Protein AF-A0A660W3Z3-F1 (afdb_monomer)

Sequence (189 aa):
RSSLNNKKGTLIVAETESMERILVSGAALKNKLARISFRSVPDRPGVAAKIFHTMAKADIVVDDIIQNVDGNSAMVAFTTDLPELPDAKKVCDKIAKDLGCSVTYEKYLAKVSVVGVGMRVHTGVAERMFAALAKAKINIQNITTSEIKISCLIDCKDATRALNLVHDAFELGGKKRQAKKTAKKTRKK

Radius of gyration: 21.09 Å; Cα contacts (8 Å, |Δi|>4): 305; chains: 1; bounding box: 57×52×52 Å

Structure (mmCIF, N/CA/C/O backbone):
data_AF-A0A660W3Z3-F1
#
_entry.id   AF-A0A660W3Z3-F1
#
loop_
_atom_site.group_PDB
_atom_site.id
_atom_site.type_symbol
_atom_site.label_atom_id
_atom_site.label_alt_id
_atom_site.label_comp_id
_atom_site.label_asym_id
_atom_site.label_entity_id
_atom_site.label_seq_id
_atom_site.pdbx_PDB_ins_code
_atom_site.Cartn_x
_atom_site.Cartn_y
_atom_site.Cartn_z
_atom_site.occupancy
_atom_site.B_iso_or_equiv
_atom_site.auth_seq_id
_atom_site.auth_comp_id
_atom_site.auth_asym_id
_atom_site.auth_atom_id
_atom_site.pdbx_PDB_model_num
ATOM 1 N N . ARG A 1 1 ? 14.965 -23.664 -9.751 1.00 75.69 1 ARG A N 1
ATOM 2 C CA . ARG A 1 1 ? 14.864 -24.605 -10.900 1.00 75.69 1 ARG A CA 1
ATOM 3 C C . ARG A 1 1 ? 13.520 -25.327 -10.822 1.00 75.69 1 ARG A C 1
ATOM 5 O O . ARG A 1 1 ? 13.055 -25.534 -9.712 1.00 75.69 1 ARG A O 1
ATOM 12 N N . SER A 1 2 ? 12.885 -25.657 -11.952 1.00 86.44 2 SER A N 1
ATOM 13 C CA . SER A 1 2 ? 11.646 -26.457 -11.968 1.00 86.44 2 SER A CA 1
ATOM 14 C C . SER A 1 2 ? 11.985 -27.950 -11.981 1.00 86.44 2 SER A C 1
ATOM 16 O O . SER A 1 2 ? 12.936 -28.337 -12.651 1.00 86.44 2 SER A O 1
ATOM 18 N N . SER A 1 3 ? 11.220 -28.787 -11.277 1.00 87.88 3 SER A N 1
ATOM 19 C CA . SER A 1 3 ? 11.326 -30.254 -11.362 1.00 87.88 3 SER A CA 1
ATOM 20 C C . SER A 1 3 ? 10.830 -30.813 -12.702 1.00 87.88 3 SER A C 1
ATOM 22 O O . SER A 1 3 ? 11.148 -31.945 -13.045 1.00 87.88 3 SER A O 1
ATOM 24 N N . LEU A 1 4 ? 10.089 -30.014 -13.479 1.00 91.00 4 LEU A N 1
ATOM 25 C CA . LEU A 1 4 ? 9.474 -30.419 -14.747 1.00 91.00 4 LEU A CA 1
ATOM 26 C C . LEU A 1 4 ? 10.371 -30.169 -15.970 1.00 91.00 4 LEU A C 1
ATOM 28 O O . LEU A 1 4 ? 10.016 -30.548 -17.082 1.00 91.00 4 LEU A O 1
ATOM 32 N N . ASN A 1 5 ? 11.506 -29.479 -15.812 1.00 88.31 5 ASN A N 1
ATOM 33 C CA . ASN A 1 5 ? 12.435 -29.226 -16.913 1.00 88.31 5 ASN A CA 1
ATOM 34 C C . ASN A 1 5 ? 13.874 -28.974 -16.437 1.00 88.31 5 ASN A C 1
ATOM 36 O O . ASN A 1 5 ? 14.133 -28.600 -15.297 1.00 88.31 5 ASN A O 1
ATOM 40 N N . ASN A 1 6 ? 14.827 -29.105 -17.362 1.00 87.50 6 ASN A N 1
ATOM 41 C CA . ASN A 1 6 ? 16.249 -28.861 -17.104 1.00 87.50 6 ASN A CA 1
ATOM 42 C C . ASN A 1 6 ? 16.704 -27.419 -17.394 1.00 87.50 6 ASN A C 1
ATOM 44 O O . ASN A 1 6 ? 17.894 -27.171 -17.590 1.00 87.50 6 ASN A O 1
ATOM 48 N N . LYS A 1 7 ? 15.797 -26.430 -17.405 1.00 89.56 7 LYS A N 1
ATOM 49 C CA . LYS A 1 7 ? 16.220 -25.024 -17.506 1.00 89.56 7 LYS A CA 1
ATOM 50 C C . LYS A 1 7 ? 16.930 -24.613 -16.211 1.00 89.56 7 LYS A C 1
ATOM 52 O O . LYS A 1 7 ? 16.481 -24.951 -15.116 1.00 89.56 7 LYS A O 1
ATOM 57 N N . LYS A 1 8 ? 18.007 -23.824 -16.331 1.00 85.88 8 LYS A N 1
ATOM 58 C CA . LYS A 1 8 ? 18.796 -23.330 -15.182 1.00 85.88 8 LYS A CA 1
ATOM 59 C C . LYS A 1 8 ? 17.932 -22.594 -14.141 1.00 85.88 8 LYS A C 1
ATOM 61 O O . LYS A 1 8 ? 18.176 -22.713 -12.945 1.00 85.88 8 LYS A O 1
ATOM 66 N N . GLY A 1 9 ? 16.865 -21.925 -14.588 1.00 86.12 9 GLY A N 1
ATOM 67 C CA . GLY A 1 9 ? 15.986 -21.124 -13.735 1.00 86.12 9 GLY A CA 1
ATOM 68 C C . GLY A 1 9 ? 16.634 -19.798 -13.335 1.00 86.12 9 GLY A C 1
ATOM 69 O O . GLY A 1 9 ? 17.594 -19.361 -13.967 1.00 86.12 9 GLY A O 1
ATOM 70 N N . THR A 1 10 ? 16.096 -19.165 -12.298 1.00 87.25 10 THR A N 1
ATOM 71 C CA . THR A 1 10 ? 16.618 -17.906 -11.752 1.00 87.25 10 THR A CA 1
ATOM 72 C C . THR A 1 10 ? 17.581 -18.203 -10.607 1.00 87.25 10 THR A C 1
ATOM 74 O O . THR A 1 10 ? 17.233 -18.952 -9.694 1.00 87.25 10 THR A O 1
ATOM 77 N N . LEU A 1 11 ? 18.787 -17.637 -10.665 1.00 87.25 11 LEU A N 1
ATOM 78 C CA . LEU A 1 11 ? 19.753 -17.676 -9.567 1.00 87.25 11 LEU A CA 1
ATOM 79 C C . LEU A 1 11 ? 19.477 -16.504 -8.620 1.00 87.25 11 LEU A C 1
ATOM 81 O O . LEU A 1 11 ? 19.372 -15.368 -9.077 1.00 87.25 11 LEU A O 1
ATOM 85 N N . ILE A 1 12 ? 19.373 -16.782 -7.320 1.00 86.38 12 ILE A N 1
ATOM 86 C CA . ILE A 1 12 ? 19.329 -15.761 -6.268 1.00 86.38 12 ILE A CA 1
ATOM 87 C C . ILE A 1 12 ? 20.727 -15.731 -5.656 1.00 86.38 12 ILE A C 1
ATOM 89 O O . ILE A 1 12 ? 21.155 -16.708 -5.047 1.00 86.38 12 ILE A O 1
ATOM 93 N N . VAL A 1 13 ? 21.459 -14.649 -5.899 1.00 86.75 13 VAL A N 1
ATOM 94 C CA . VAL A 1 13 ? 22.855 -14.462 -5.484 1.00 86.75 13 VAL A CA 1
ATOM 95 C C . VAL A 1 13 ? 23.026 -13.068 -4.888 1.00 86.75 13 VAL A C 1
ATOM 97 O O . VAL A 1 13 ? 22.137 -12.228 -5.033 1.00 86.75 13 VAL A O 1
ATOM 100 N N . ALA A 1 14 ? 24.159 -12.829 -4.227 1.00 83.88 14 ALA A N 1
ATOM 101 C CA . ALA A 1 14 ? 24.510 -11.501 -3.738 1.00 83.88 14 ALA A CA 1
ATOM 102 C C . ALA A 1 14 ? 24.545 -10.467 -4.878 1.00 83.88 14 ALA A C 1
ATOM 104 O O . ALA A 1 14 ? 24.791 -10.800 -6.043 1.00 83.88 14 ALA A O 1
ATOM 105 N N . GLU A 1 15 ? 24.279 -9.214 -4.519 1.00 73.94 15 GLU A N 1
ATOM 106 C CA . GLU A 1 15 ? 24.285 -8.079 -5.437 1.00 73.94 15 GLU A CA 1
ATOM 107 C C . GLU A 1 15 ? 25.657 -7.932 -6.115 1.00 73.94 15 GLU A C 1
ATOM 109 O O . GLU A 1 15 ? 26.700 -8.168 -5.506 1.00 73.94 15 GLU A O 1
ATOM 114 N N . THR A 1 16 ? 25.665 -7.561 -7.395 1.00 77.94 16 THR A N 1
ATOM 115 C CA . THR A 1 16 ? 26.899 -7.268 -8.141 1.00 77.94 16 THR A CA 1
ATOM 116 C C . THR A 1 16 ? 26.739 -5.934 -8.855 1.00 77.94 16 THR A C 1
ATOM 118 O O . THR A 1 16 ? 25.633 -5.625 -9.293 1.00 77.94 16 THR A O 1
ATOM 121 N N . GLU A 1 17 ? 27.824 -5.184 -9.071 1.00 74.12 17 GLU A N 1
ATOM 122 C CA . GLU A 1 17 ? 27.792 -3.887 -9.786 1.00 74.12 17 GLU A CA 1
ATOM 123 C C . GLU A 1 17 ? 27.093 -3.966 -11.155 1.00 74.12 17 GLU A C 1
ATOM 125 O O . GLU A 1 17 ? 26.501 -3.012 -11.656 1.00 74.12 17 GLU A O 1
ATOM 130 N N . SER A 1 18 ? 27.132 -5.137 -11.796 1.00 74.56 18 SER A N 1
ATOM 131 C CA . SER A 1 18 ? 26.462 -5.351 -13.078 1.00 74.56 18 SER A CA 1
ATOM 132 C C . SER A 1 18 ? 24.928 -5.258 -12.999 1.00 74.56 18 SER A C 1
ATOM 134 O O . SER A 1 18 ? 24.297 -4.949 -14.012 1.00 74.56 18 SER A O 1
ATOM 136 N N . MET A 1 19 ? 24.333 -5.488 -11.819 1.00 74.12 19 MET A N 1
ATOM 137 C CA . MET A 1 19 ? 22.885 -5.448 -11.584 1.00 74.12 19 MET A CA 1
ATOM 138 C C . MET A 1 19 ? 22.325 -4.025 -11.556 1.00 74.12 19 MET A C 1
ATOM 140 O O . MET A 1 19 ? 21.180 -3.834 -11.960 1.00 74.12 19 MET A O 1
ATOM 144 N N . GLU A 1 20 ? 23.121 -3.022 -11.177 1.00 73.88 20 GLU A N 1
ATOM 145 C CA . GLU A 1 20 ? 22.695 -1.614 -11.179 1.00 73.88 20 GLU A CA 1
ATOM 146 C C . GLU A 1 20 ? 22.353 -1.108 -12.587 1.00 73.88 20 GLU A C 1
ATOM 148 O O . GLU A 1 20 ? 21.515 -0.227 -12.755 1.00 73.88 20 GLU A O 1
ATOM 153 N N . ARG A 1 21 ? 22.925 -1.728 -13.631 1.00 72.50 21 ARG A N 1
ATOM 154 C CA . ARG A 1 21 ? 22.615 -1.408 -15.037 1.00 72.50 21 ARG A CA 1
ATOM 155 C C . ARG A 1 21 ? 21.184 -1.781 -15.433 1.00 72.50 21 ARG A C 1
ATOM 157 O O . ARG A 1 21 ? 20.687 -1.305 -16.457 1.00 72.50 21 ARG A O 1
ATOM 164 N N . ILE A 1 22 ? 20.540 -2.674 -14.679 1.00 75.88 22 ILE A N 1
ATOM 165 C CA . ILE A 1 22 ? 19.146 -3.060 -14.881 1.00 75.88 22 ILE A CA 1
ATOM 166 C C . ILE A 1 22 ? 18.285 -2.162 -13.996 1.00 75.88 22 ILE A C 1
ATOM 168 O O . ILE A 1 22 ? 18.218 -2.333 -12.782 1.00 75.88 22 ILE A O 1
ATOM 172 N N . LEU A 1 23 ? 17.601 -1.213 -14.637 1.00 81.75 23 LEU A N 1
ATOM 173 C CA . LEU A 1 23 ? 16.797 -0.202 -13.954 1.00 81.75 23 LEU A CA 1
ATOM 174 C C . LEU A 1 23 ? 15.683 -0.814 -13.092 1.00 81.75 23 LEU A C 1
ATOM 176 O O . LEU A 1 23 ? 15.583 -0.533 -11.905 1.00 81.75 23 LEU A O 1
ATOM 180 N N . VAL A 1 24 ? 14.855 -1.657 -13.707 1.00 88.94 24 VAL A N 1
ATOM 181 C CA . VAL A 1 24 ? 13.756 -2.388 -13.070 1.00 88.94 24 VAL A CA 1
ATOM 182 C C . VAL A 1 24 ? 13.917 -3.849 -13.459 1.00 88.94 24 VAL A C 1
ATOM 184 O O . VAL A 1 24 ? 14.050 -4.165 -14.640 1.00 88.94 24 VAL A O 1
ATOM 187 N N . SER A 1 25 ? 13.955 -4.731 -12.466 1.00 89.94 25 SER A N 1
ATOM 188 C CA . SER A 1 25 ? 14.102 -6.175 -12.646 1.00 89.94 25 SER A CA 1
ATOM 189 C C . SER A 1 25 ? 12.762 -6.906 -12.643 1.00 89.94 25 SER A C 1
ATOM 191 O O . SER A 1 25 ? 12.681 -8.026 -13.146 1.00 89.94 25 SER A O 1
ATOM 193 N N . GLY A 1 26 ? 11.707 -6.287 -12.110 1.00 92.94 26 GLY A N 1
ATOM 194 C CA . GLY A 1 26 ? 10.387 -6.897 -12.060 1.00 92.94 26 GLY A CA 1
ATOM 195 C C . GLY A 1 26 ? 9.257 -5.909 -11.811 1.00 92.94 26 GLY A C 1
ATOM 196 O O . GLY A 1 26 ? 9.454 -4.811 -11.289 1.00 92.94 26 GLY A O 1
ATOM 197 N N . ALA A 1 27 ? 8.053 -6.350 -12.160 1.00 95.94 27 ALA A N 1
ATOM 198 C CA . ALA A 1 27 ? 6.803 -5.734 -11.751 1.00 95.94 27 ALA A CA 1
ATOM 199 C C . ALA A 1 27 ? 5.990 -6.756 -10.949 1.00 95.94 27 ALA A C 1
ATOM 201 O O . ALA A 1 27 ? 6.000 -7.948 -11.261 1.00 95.94 27 ALA A O 1
ATOM 202 N N . ALA A 1 28 ? 5.310 -6.298 -9.905 1.00 96.31 28 ALA A N 1
ATOM 203 C CA . ALA A 1 28 ? 4.529 -7.133 -9.004 1.00 96.31 28 ALA A CA 1
ATOM 204 C C . ALA A 1 28 ? 3.132 -6.549 -8.805 1.00 96.31 28 ALA A C 1
ATOM 206 O O . ALA A 1 28 ? 2.935 -5.335 -8.867 1.00 96.31 28 ALA A O 1
ATOM 207 N N . LEU A 1 29 ? 2.172 -7.428 -8.536 1.00 97.56 29 LEU A N 1
ATOM 208 C CA . LEU A 1 29 ? 0.794 -7.067 -8.246 1.00 97.56 29 LEU A CA 1
ATOM 209 C C . LEU A 1 29 ? 0.352 -7.767 -6.961 1.00 97.56 29 LEU A C 1
ATOM 211 O O . LEU A 1 29 ? 0.433 -8.990 -6.864 1.00 97.56 29 LEU A O 1
ATOM 215 N N . LYS A 1 30 ? -0.138 -6.991 -5.994 1.00 97.31 30 LYS A N 1
ATOM 216 C CA . LYS A 1 30 ? -0.839 -7.496 -4.810 1.00 97.31 30 LYS A CA 1
ATOM 217 C C . LYS A 1 30 ? -2.281 -7.005 -4.855 1.00 97.31 30 LYS A C 1
ATOM 219 O O . LYS A 1 30 ? -2.527 -5.803 -4.846 1.00 97.31 30 LYS A O 1
ATOM 224 N N . ASN A 1 31 ? -3.225 -7.935 -4.907 1.00 95.06 31 ASN A N 1
ATOM 225 C CA . ASN A 1 31 ? -4.659 -7.640 -4.936 1.00 95.06 31 ASN A CA 1
ATOM 226 C C . ASN A 1 31 ? -5.287 -7.881 -3.565 1.00 95.06 31 ASN A C 1
ATOM 228 O O . ASN A 1 31 ? -4.634 -8.405 -2.667 1.00 95.06 31 ASN A O 1
ATOM 232 N N . LYS A 1 32 ? -6.586 -7.574 -3.455 1.00 95.50 32 LYS A N 1
ATOM 233 C CA . LYS A 1 32 ? -7.390 -7.823 -2.250 1.00 95.50 32 LYS A CA 1
ATOM 234 C C . LYS A 1 32 ? -6.828 -7.076 -1.042 1.00 95.50 32 LYS A C 1
ATOM 236 O O . LYS A 1 32 ? -6.702 -7.650 0.031 1.00 95.50 32 LYS A O 1
ATOM 241 N N . LEU A 1 33 ? -6.517 -5.799 -1.226 1.00 97.88 33 LEU A N 1
ATOM 242 C CA . LEU A 1 33 ? -6.115 -4.913 -0.143 1.00 97.88 33 LEU A CA 1
ATOM 243 C C . LEU A 1 33 ? -7.292 -4.053 0.316 1.00 97.88 33 LEU A C 1
ATOM 245 O O . LEU A 1 33 ? -8.216 -3.751 -0.453 1.00 97.88 33 LEU A O 1
ATOM 249 N N . ALA A 1 34 ? -7.218 -3.634 1.570 1.00 98.19 34 ALA A N 1
ATOM 250 C CA . ALA A 1 34 ? -8.008 -2.553 2.128 1.00 98.19 34 ALA A CA 1
ATOM 251 C C . ALA A 1 34 ? -7.081 -1.455 2.655 1.00 98.19 34 ALA A C 1
ATOM 253 O O . ALA A 1 34 ? -5.975 -1.739 3.116 1.00 98.19 34 ALA A O 1
ATOM 254 N N . ARG A 1 35 ? -7.542 -0.204 2.597 1.00 98.31 35 ARG A N 1
ATOM 255 C CA . ARG A 1 35 ? -6.867 0.954 3.187 1.00 98.31 35 ARG A CA 1
ATOM 256 C C . ARG A 1 35 ? -7.668 1.442 4.382 1.00 98.31 35 ARG A C 1
ATOM 258 O O . ARG A 1 35 ? -8.876 1.654 4.283 1.00 98.31 35 ARG A O 1
ATOM 265 N N . ILE A 1 36 ? -6.975 1.648 5.490 1.00 98.62 36 ILE A N 1
ATOM 266 C CA . ILE A 1 36 ? -7.495 2.289 6.694 1.00 98.62 36 ILE A CA 1
ATOM 267 C C . ILE A 1 36 ? -6.801 3.643 6.797 1.00 98.62 36 ILE A C 1
ATOM 269 O O . ILE A 1 36 ? -5.596 3.735 6.573 1.00 98.62 36 ILE A O 1
ATOM 273 N N . SER A 1 37 ? -7.543 4.713 7.067 1.00 98.19 37 SER A N 1
ATOM 274 C CA . SER A 1 37 ? -6.983 6.067 7.137 1.00 98.19 37 SER A CA 1
ATOM 275 C C . SER A 1 37 ? -7.545 6.827 8.319 1.00 98.19 37 SER A C 1
ATOM 277 O O . SER A 1 37 ? -8.726 7.163 8.336 1.00 98.19 37 SER A O 1
ATOM 279 N N . PHE A 1 38 ? -6.683 7.124 9.281 1.00 97.81 38 PHE A N 1
ATOM 280 C CA . PHE A 1 38 ? -6.955 8.067 10.346 1.00 97.81 38 PHE A CA 1
ATOM 281 C C . PHE A 1 38 ? -6.663 9.492 9.867 1.00 97.81 38 PHE A C 1
ATOM 283 O O . PHE A 1 38 ? -5.601 9.742 9.294 1.00 97.81 38 PHE A O 1
ATOM 290 N N . ARG A 1 39 ? -7.576 10.436 10.110 1.00 96.56 39 ARG A N 1
ATOM 291 C CA . ARG A 1 39 ? -7.387 11.870 9.824 1.00 96.56 39 ARG A CA 1
ATOM 292 C C . ARG A 1 39 ? -7.522 12.683 11.097 1.00 96.56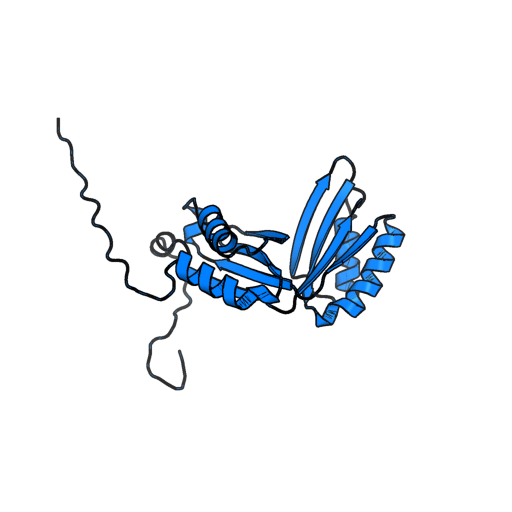 39 ARG A C 1
ATOM 294 O O . ARG A 1 39 ? -8.287 12.301 11.984 1.00 96.56 39 ARG A O 1
ATOM 301 N N . SER A 1 40 ? -6.830 13.819 11.139 1.00 95.25 40 SER A N 1
ATOM 302 C CA . SER A 1 40 ? -6.769 14.687 12.319 1.00 95.25 40 SER A CA 1
ATOM 303 C C . SER A 1 40 ? -6.215 13.944 13.540 1.00 95.25 40 SER A C 1
ATOM 305 O O . SER A 1 40 ? -6.699 14.091 14.658 1.00 95.25 40 SER A O 1
ATOM 307 N N . VAL A 1 41 ? -5.216 13.089 13.312 1.00 96.00 41 VAL A N 1
ATOM 308 C CA . VAL A 1 41 ? -4.489 12.388 14.372 1.00 96.00 41 VAL A CA 1
ATOM 309 C C . VAL A 1 41 ? -3.628 13.411 15.118 1.00 96.00 41 VAL A C 1
ATOM 311 O O . VAL A 1 41 ? -2.947 14.188 14.452 1.00 96.00 41 VAL A O 1
ATOM 314 N N . PRO A 1 42 ? -3.610 13.432 16.463 1.00 94.06 42 PRO A N 1
ATOM 315 C CA . PRO A 1 42 ? -2.708 14.312 17.202 1.00 94.06 42 PRO A CA 1
ATOM 316 C C . PRO A 1 42 ? -1.244 14.038 16.834 1.00 94.06 42 PRO A C 1
ATOM 318 O O . PRO A 1 42 ? -0.773 12.911 17.010 1.00 94.06 42 PRO A O 1
ATOM 321 N N . ASP A 1 43 ? -0.524 15.053 16.353 1.00 94.12 43 ASP A N 1
ATOM 322 C CA . ASP A 1 43 ? 0.877 14.901 15.953 1.00 94.12 43 ASP A CA 1
ATOM 323 C C . ASP A 1 43 ? 1.809 15.059 17.162 1.00 94.12 43 ASP A C 1
ATOM 325 O O . ASP A 1 43 ? 2.311 16.137 17.476 1.00 94.12 43 ASP A O 1
ATOM 329 N N . ARG A 1 44 ? 1.959 13.972 17.925 1.00 93.06 44 ARG A N 1
ATOM 330 C CA . ARG A 1 44 ? 2.838 13.919 19.099 1.00 93.06 44 ARG A CA 1
ATOM 331 C C . ARG A 1 44 ? 3.462 12.534 19.284 1.00 93.06 44 ARG A C 1
ATOM 333 O O . ARG A 1 44 ? 2.864 11.530 18.872 1.00 93.06 44 ARG A O 1
ATOM 340 N N . PRO A 1 45 ? 4.624 12.442 19.959 1.00 95.12 45 PRO A N 1
ATOM 341 C CA . PRO A 1 45 ? 5.274 11.166 20.234 1.00 95.12 45 PRO A CA 1
ATOM 342 C C . PRO A 1 45 ? 4.336 10.143 20.888 1.00 95.12 45 PRO A C 1
ATOM 344 O O . PRO A 1 45 ? 3.518 10.471 21.746 1.00 95.12 45 PRO A O 1
ATOM 347 N N . GLY A 1 46 ? 4.463 8.882 20.468 1.00 95.56 46 GLY A N 1
ATOM 348 C CA . GLY A 1 46 ? 3.706 7.752 21.014 1.00 95.56 46 GLY A CA 1
ATOM 349 C C . GLY A 1 46 ? 2.361 7.464 20.337 1.00 95.56 46 GLY A C 1
ATOM 350 O O . GLY A 1 46 ? 1.841 6.363 20.506 1.00 95.56 46 GLY A O 1
ATOM 351 N N . VAL A 1 47 ? 1.809 8.373 19.523 1.00 95.62 47 VAL A N 1
ATOM 352 C CA . VAL A 1 47 ? 0.506 8.136 18.868 1.00 95.62 47 VAL A CA 1
ATOM 353 C C . VAL A 1 47 ? 0.582 7.011 17.836 1.00 95.62 47 VAL A C 1
ATOM 355 O O . VAL A 1 47 ? -0.205 6.068 17.912 1.00 95.62 47 VAL A O 1
ATOM 358 N N . ALA A 1 48 ? 1.572 7.039 16.940 1.00 96.31 48 ALA A N 1
ATOM 359 C CA . ALA A 1 48 ? 1.803 5.943 15.996 1.00 96.31 48 ALA A CA 1
ATOM 360 C C . ALA A 1 48 ? 2.053 4.609 16.723 1.00 96.31 48 ALA A C 1
ATOM 362 O O . ALA A 1 48 ? 1.466 3.589 16.364 1.00 96.31 48 ALA A O 1
ATOM 363 N N . ALA A 1 49 ? 2.847 4.627 17.801 1.00 97.50 49 ALA A N 1
ATOM 364 C CA . ALA A 1 49 ? 3.093 3.443 18.620 1.00 97.50 49 ALA A CA 1
ATOM 365 C C . ALA A 1 49 ? 1.790 2.885 19.214 1.00 97.50 49 ALA A C 1
ATOM 367 O O . ALA A 1 49 ? 1.557 1.685 19.127 1.00 97.50 49 ALA A O 1
ATOM 368 N N . LYS A 1 50 ? 0.897 3.737 19.742 1.00 96.88 50 LYS A N 1
ATOM 369 C CA . LYS A 1 50 ? -0.418 3.313 20.250 1.00 96.88 50 LYS A CA 1
ATOM 370 C C . LYS A 1 50 ? -1.263 2.655 19.157 1.00 96.88 50 LYS A C 1
ATOM 372 O O . LYS A 1 50 ? -1.860 1.608 19.418 1.00 96.88 50 LYS A O 1
ATOM 377 N N . ILE A 1 51 ? -1.305 3.242 17.957 1.00 97.56 51 ILE A N 1
ATOM 378 C CA . ILE A 1 51 ? -2.054 2.689 16.820 1.00 97.56 51 ILE A CA 1
ATOM 379 C C . ILE A 1 51 ? -1.539 1.279 16.512 1.00 97.56 51 ILE A C 1
ATOM 381 O O . ILE A 1 51 ? -2.283 0.310 16.652 1.00 97.56 51 ILE A O 1
ATOM 385 N N . PHE A 1 52 ? -0.258 1.145 16.168 1.00 98.00 52 PHE A N 1
ATOM 386 C CA . PHE A 1 52 ? 0.289 -0.123 15.680 1.00 98.00 52 PHE A CA 1
ATOM 387 C C . PHE A 1 52 ? 0.468 -1.183 16.772 1.00 98.00 52 PHE A C 1
ATOM 389 O O . PHE A 1 52 ? 0.303 -2.365 16.490 1.00 98.00 52 PHE A O 1
ATOM 396 N N . HIS A 1 53 ? 0.686 -0.791 18.030 1.00 97.31 53 HIS A N 1
ATOM 397 C CA . HIS A 1 53 ? 0.641 -1.716 19.170 1.00 97.31 53 HIS A CA 1
ATOM 398 C C . HIS A 1 53 ? -0.736 -2.361 19.328 1.00 97.31 53 HIS A C 1
ATOM 400 O O . HIS A 1 53 ? -0.845 -3.556 19.589 1.00 97.31 53 HIS A O 1
ATOM 406 N N . THR A 1 54 ? -1.802 -1.579 19.156 1.00 96.69 54 THR A N 1
ATOM 407 C CA . THR A 1 54 ? -3.172 -2.088 19.287 1.00 96.69 54 THR A CA 1
ATOM 408 C C . THR A 1 54 ? -3.538 -3.001 18.114 1.00 96.69 54 THR A C 1
ATOM 410 O O . THR A 1 54 ? -4.192 -4.019 18.326 1.00 96.69 54 THR A O 1
ATOM 413 N N . MET A 1 55 ? -3.066 -2.683 16.904 1.00 97.69 55 MET A N 1
ATOM 414 C CA . MET A 1 55 ? -3.200 -3.559 15.731 1.00 97.69 55 MET A CA 1
ATOM 415 C C . MET A 1 55 ? -2.473 -4.892 15.941 1.00 97.69 55 MET A C 1
ATOM 417 O O . MET A 1 55 ? -3.072 -5.949 15.765 1.00 97.69 55 MET A O 1
ATOM 421 N N . ALA A 1 56 ? -1.219 -4.846 16.403 1.00 97.12 56 ALA A N 1
ATOM 422 C CA . ALA A 1 56 ? -0.418 -6.038 16.670 1.00 97.12 56 ALA A CA 1
ATOM 423 C C . ALA A 1 56 ? -1.031 -6.920 17.770 1.00 97.12 56 ALA A C 1
ATOM 425 O O . ALA A 1 56 ? -1.080 -8.137 17.632 1.00 97.12 56 ALA A O 1
ATOM 426 N N . LYS A 1 57 ? -1.572 -6.324 18.844 1.00 97.56 57 LYS A N 1
ATOM 427 C CA . LYS A 1 57 ? -2.292 -7.065 19.898 1.00 97.56 57 LYS A CA 1
ATOM 428 C C . LYS A 1 57 ? -3.535 -7.805 19.403 1.00 97.56 57 LYS A C 1
ATOM 430 O O . LYS A 1 57 ? -3.990 -8.723 20.079 1.00 97.56 57 LYS A O 1
ATOM 435 N N . ALA A 1 58 ? -4.101 -7.369 18.287 1.00 96.62 58 ALA A N 1
ATOM 436 C CA . ALA A 1 58 ? -5.261 -7.982 17.661 1.00 96.62 58 ALA A CA 1
ATOM 437 C C . ALA A 1 58 ? -4.884 -8.925 16.504 1.00 96.62 58 ALA A C 1
ATOM 439 O O . ALA A 1 58 ? -5.784 -9.374 15.804 1.00 96.62 58 ALA A O 1
ATOM 440 N N . ASP A 1 59 ? -3.590 -9.218 16.323 1.00 96.56 59 ASP A N 1
ATOM 441 C CA . ASP A 1 59 ? -3.056 -10.109 15.284 1.00 96.56 59 ASP A CA 1
ATOM 442 C C . ASP A 1 59 ? -3.432 -9.684 13.853 1.00 96.56 59 ASP A C 1
ATOM 444 O O . ASP A 1 59 ? -3.703 -10.503 12.980 1.00 96.56 59 ASP A O 1
ATOM 448 N N . ILE A 1 60 ? -3.482 -8.368 13.617 1.00 97.12 60 ILE A N 1
ATOM 449 C CA . ILE A 1 60 ? -3.770 -7.795 12.298 1.00 97.12 60 ILE A CA 1
ATOM 450 C C . ILE A 1 60 ? -2.463 -7.397 11.628 1.00 97.12 60 ILE A C 1
ATOM 452 O O . ILE A 1 60 ? -1.684 -6.600 12.168 1.00 97.12 60 ILE A O 1
ATOM 456 N N . VAL A 1 61 ? -2.255 -7.897 10.414 1.00 95.69 61 VAL A N 1
ATOM 457 C CA . VAL A 1 61 ? -1.060 -7.625 9.629 1.00 95.69 61 VAL A CA 1
ATOM 458 C C . VAL A 1 61 ? -1.199 -6.273 8.936 1.00 95.69 61 VAL A C 1
ATOM 460 O O . VAL A 1 61 ? -2.170 -5.976 8.233 1.00 95.69 61 VAL A O 1
ATOM 463 N N . VAL A 1 62 ? -0.177 -5.442 9.123 1.00 96.19 62 VAL A N 1
ATOM 464 C CA . VAL A 1 62 ? -0.025 -4.152 8.450 1.00 96.19 62 VAL A CA 1
ATOM 465 C C . VAL A 1 62 ? 1.013 -4.292 7.340 1.00 96.19 62 VAL A C 1
ATOM 467 O O . VAL A 1 62 ? 2.087 -4.844 7.563 1.00 96.19 62 VAL A O 1
ATOM 470 N N . ASP A 1 63 ? 0.689 -3.796 6.146 1.00 92.75 63 ASP A N 1
ATOM 471 C CA . ASP A 1 63 ? 1.536 -3.889 4.952 1.00 92.75 63 ASP A CA 1
ATOM 472 C C . ASP A 1 63 ? 2.270 -2.562 4.682 1.00 92.75 63 ASP A C 1
ATOM 474 O O . ASP A 1 63 ? 3.405 -2.382 5.116 1.00 92.75 63 ASP A O 1
ATOM 478 N N . ASP A 1 64 ? 1.627 -1.598 4.017 1.00 95.44 64 ASP A N 1
ATOM 479 C CA . ASP A 1 64 ? 2.201 -0.256 3.849 1.00 95.44 64 ASP A CA 1
ATOM 480 C C . ASP A 1 64 ? 1.748 0.680 4.971 1.00 95.44 64 ASP A C 1
ATOM 482 O O . ASP A 1 64 ? 0.573 0.661 5.331 1.00 95.44 64 ASP A O 1
ATOM 486 N N . ILE A 1 65 ? 2.636 1.566 5.434 1.00 97.38 65 ILE A N 1
ATOM 487 C CA . ILE A 1 65 ? 2.317 2.684 6.336 1.00 97.38 65 ILE A CA 1
ATOM 488 C C . ILE A 1 65 ? 2.635 4.001 5.625 1.00 97.38 65 ILE A C 1
ATOM 490 O O . ILE A 1 65 ? 3.721 4.181 5.078 1.00 97.38 65 ILE A O 1
ATOM 494 N N . ILE A 1 66 ? 1.680 4.926 5.641 1.00 95.94 66 ILE A N 1
ATOM 495 C CA . ILE A 1 66 ? 1.764 6.248 5.023 1.00 95.94 66 ILE A CA 1
ATOM 496 C C . ILE A 1 66 ? 1.352 7.271 6.074 1.00 95.94 66 ILE A C 1
ATOM 498 O O . ILE A 1 66 ? 0.211 7.266 6.531 1.00 95.94 66 ILE A O 1
ATOM 502 N N . GLN A 1 67 ? 2.259 8.173 6.432 1.00 95.81 67 GLN A N 1
ATOM 503 C CA . GLN A 1 67 ? 1.938 9.318 7.274 1.00 95.81 67 GLN A CA 1
ATOM 504 C C . GLN A 1 67 ? 2.215 10.601 6.504 1.00 95.81 67 GLN A C 1
ATOM 506 O O . GLN A 1 67 ? 3.279 10.754 5.910 1.00 95.81 67 GLN A O 1
ATOM 511 N N . ASN A 1 68 ? 1.258 11.520 6.537 1.00 94.69 68 ASN A N 1
ATOM 512 C CA . ASN A 1 68 ? 1.474 12.900 6.133 1.00 94.69 68 ASN A CA 1
ATOM 513 C C . ASN A 1 68 ? 1.096 13.822 7.294 1.00 94.69 68 ASN A C 1
ATOM 515 O O . ASN A 1 68 ? 0.151 13.521 8.023 1.00 94.69 68 ASN A O 1
ATOM 519 N N . VAL A 1 69 ? 1.821 14.921 7.463 1.00 93.25 69 VAL A N 1
ATOM 520 C CA . VAL A 1 69 ? 1.563 15.913 8.514 1.00 93.25 69 VAL A CA 1
ATOM 521 C C . VAL A 1 69 ? 0.853 17.112 7.893 1.00 93.25 69 VAL A C 1
ATOM 523 O O . VAL A 1 69 ? 1.183 17.531 6.786 1.00 93.25 69 VAL A O 1
ATOM 526 N N . ASP A 1 70 ? -0.139 17.635 8.602 1.00 85.50 70 ASP A N 1
ATOM 527 C CA . ASP A 1 70 ? -0.913 18.818 8.245 1.00 85.50 70 ASP A CA 1
ATOM 528 C C . ASP A 1 70 ? -1.092 19.710 9.485 1.00 85.50 70 ASP A C 1
ATOM 530 O O . ASP A 1 70 ? -1.920 19.451 10.372 1.00 85.50 70 ASP A O 1
ATOM 534 N N . GLY A 1 71 ? -0.250 20.743 9.576 1.00 86.44 71 GLY A N 1
ATOM 535 C CA . GLY A 1 71 ? -0.175 21.637 10.730 1.00 86.44 71 GLY A CA 1
ATOM 536 C C . GLY A 1 71 ? 0.159 20.882 12.020 1.00 86.44 71 GLY A C 1
ATOM 537 O O . GLY A 1 71 ? 1.181 20.212 12.103 1.00 86.44 71 GLY A O 1
ATOM 538 N N . ASN A 1 72 ? -0.725 20.980 13.017 1.00 84.75 72 ASN A N 1
ATOM 539 C CA . ASN A 1 72 ? -0.589 20.292 14.311 1.00 84.75 72 ASN A CA 1
ATOM 540 C C . ASN A 1 72 ? -1.253 18.901 14.334 1.00 84.75 72 ASN A C 1
ATOM 542 O O . ASN A 1 72 ? -1.498 18.335 15.403 1.00 84.75 72 ASN A O 1
ATOM 546 N N . SER A 1 73 ? -1.617 18.369 13.170 1.00 93.25 73 SER A N 1
ATOM 547 C CA . SER A 1 73 ? -2.269 17.072 13.043 1.00 93.25 73 SER A CA 1
ATOM 548 C C . SER A 1 73 ? -1.611 16.230 11.961 1.00 93.25 73 SER A C 1
ATOM 550 O O . SER A 1 73 ? -0.893 16.736 11.108 1.00 93.25 73 SER A O 1
ATOM 552 N N . ALA A 1 74 ? -1.863 14.930 11.981 1.00 95.31 74 ALA A N 1
ATOM 553 C CA . ALA A 1 74 ? -1.383 14.008 10.971 1.00 95.31 74 ALA A CA 1
ATOM 554 C C . ALA A 1 74 ? -2.538 13.223 10.344 1.00 95.31 74 ALA A C 1
ATOM 556 O O . ALA A 1 74 ? -3.585 12.974 10.954 1.00 95.31 74 ALA A O 1
ATOM 557 N N . MET A 1 75 ? -2.322 12.785 9.110 1.00 96.19 75 MET A N 1
ATOM 558 C CA . MET A 1 75 ? -3.056 11.690 8.499 1.00 96.19 75 MET A CA 1
ATOM 559 C C . MET A 1 75 ? -2.173 10.450 8.550 1.00 96.19 75 MET A C 1
ATOM 561 O O . MET A 1 75 ? -1.068 10.460 8.012 1.00 96.19 75 MET A O 1
ATOM 565 N N . VAL A 1 76 ? -2.672 9.376 9.156 1.00 97.38 76 VAL A N 1
ATOM 566 C CA . VAL A 1 76 ? -1.990 8.078 9.193 1.00 97.38 76 VAL A CA 1
ATOM 567 C C . VAL A 1 76 ? -2.854 7.076 8.454 1.00 97.38 76 VAL A C 1
ATOM 569 O O . VAL A 1 76 ? -3.964 6.767 8.879 1.00 97.38 76 VAL A O 1
ATOM 572 N N . ALA A 1 77 ? -2.348 6.560 7.346 1.00 97.56 77 ALA A N 1
ATOM 573 C CA . ALA A 1 77 ? -2.986 5.515 6.574 1.00 97.56 77 ALA A CA 1
ATOM 574 C C . ALA A 1 77 ? -2.110 4.271 6.533 1.00 97.56 77 ALA A C 1
ATOM 576 O O . ALA A 1 77 ? -0.884 4.350 6.541 1.00 97.56 77 ALA A O 1
ATOM 577 N N . PHE A 1 78 ? -2.744 3.113 6.458 1.00 98.12 78 PHE A N 1
ATOM 578 C CA . PHE A 1 78 ? -2.046 1.866 6.219 1.00 98.12 78 PHE A CA 1
ATOM 579 C C . PHE A 1 78 ? -2.921 0.890 5.449 1.00 98.12 78 PHE A C 1
ATOM 581 O O . PHE A 1 78 ? -4.139 1.072 5.337 1.00 98.12 78 PHE A O 1
ATOM 588 N N . THR A 1 79 ? -2.288 -0.133 4.886 1.00 98.12 79 THR A N 1
ATOM 589 C CA . THR A 1 79 ? -2.987 -1.209 4.188 1.00 98.12 79 THR A CA 1
ATOM 590 C C . THR A 1 79 ? -2.932 -2.514 4.970 1.00 98.12 79 THR A C 1
ATOM 592 O O . THR A 1 79 ? -1.985 -2.778 5.707 1.00 98.12 79 THR A O 1
ATOM 595 N N . THR A 1 80 ? -3.979 -3.314 4.812 1.00 97.88 80 THR A N 1
ATOM 596 C CA . THR A 1 80 ? -4.091 -4.685 5.321 1.00 97.88 80 THR A CA 1
ATOM 597 C C . THR A 1 80 ? -4.754 -5.545 4.247 1.00 97.88 80 THR A C 1
ATOM 599 O O . THR A 1 80 ? -5.315 -5.021 3.269 1.00 97.88 80 THR A O 1
ATOM 602 N N . ASP A 1 81 ? -4.690 -6.860 4.400 1.00 97.44 81 ASP A N 1
ATOM 603 C CA . ASP A 1 81 ? -5.391 -7.766 3.508 1.00 97.44 81 ASP A CA 1
ATOM 604 C C . ASP A 1 81 ? -6.910 -7.624 3.723 1.00 97.44 81 ASP A C 1
ATOM 606 O O . ASP A 1 81 ? -7.422 -7.503 4.834 1.00 97.44 81 ASP A O 1
ATOM 610 N N . LEU A 1 82 ? -7.671 -7.607 2.628 1.00 97.56 82 LEU A N 1
ATOM 611 C CA . LEU A 1 82 ? -9.115 -7.356 2.641 1.00 97.56 82 LEU A CA 1
ATOM 612 C C . LEU A 1 82 ? -9.904 -8.281 3.593 1.00 97.56 82 LEU A C 1
ATOM 614 O O . LEU A 1 82 ? -10.861 -7.785 4.195 1.00 97.56 82 LEU A O 1
ATOM 618 N N . PRO A 1 83 ? -9.554 -9.575 3.759 1.00 97.38 83 PRO A N 1
ATOM 619 C CA . PRO A 1 83 ? -10.205 -10.442 4.740 1.00 97.38 83 PRO A CA 1
ATOM 620 C C . PRO A 1 83 ? -10.040 -9.997 6.200 1.00 97.38 83 PRO A C 1
ATOM 622 O O . PRO A 1 83 ? -10.933 -10.274 6.991 1.00 97.38 83 PRO A O 1
ATOM 625 N N . GLU A 1 84 ? -8.964 -9.286 6.554 1.00 96.94 84 GLU A N 1
ATOM 626 C CA . GLU A 1 84 ? -8.704 -8.809 7.926 1.00 96.94 84 GLU A CA 1
ATOM 627 C C . GLU A 1 84 ? -9.478 -7.524 8.261 1.00 96.94 84 GLU A C 1
ATOM 629 O O . GLU A 1 84 ? -9.671 -7.173 9.427 1.00 96.94 84 GLU A O 1
ATOM 634 N N . LEU A 1 85 ? -9.977 -6.815 7.242 1.00 97.62 85 LEU A N 1
ATOM 635 C CA . LEU A 1 85 ? -10.652 -5.529 7.407 1.00 97.62 85 LEU A CA 1
ATOM 636 C C . LEU A 1 85 ? -11.810 -5.528 8.430 1.00 97.62 85 LEU A C 1
ATOM 638 O O . LEU A 1 85 ? -11.938 -4.531 9.145 1.00 97.62 85 LEU A O 1
ATOM 642 N N . PRO A 1 86 ? -12.687 -6.551 8.521 1.00 97.75 86 PRO A N 1
ATOM 643 C CA . PRO A 1 86 ? -13.769 -6.557 9.505 1.00 97.75 86 PRO A CA 1
ATOM 644 C C . PRO A 1 86 ? -13.272 -6.477 10.952 1.00 97.75 86 PRO A C 1
ATOM 646 O O . PRO A 1 86 ? -13.882 -5.775 11.760 1.00 97.75 86 PRO A O 1
ATOM 649 N N . ASP A 1 87 ? -12.170 -7.152 11.274 1.00 97.69 87 ASP A N 1
ATOM 650 C CA . ASP A 1 87 ? -11.593 -7.143 12.618 1.00 97.69 87 ASP A CA 1
ATOM 651 C C . ASP A 1 87 ? -10.739 -5.899 12.845 1.00 97.69 87 ASP A C 1
ATOM 653 O O . ASP A 1 87 ? -10.893 -5.229 13.871 1.00 97.69 87 ASP A O 1
ATOM 657 N N . ALA A 1 88 ? -9.973 -5.489 11.830 1.00 97.88 88 ALA A N 1
ATOM 658 C CA . ALA A 1 88 ? -9.253 -4.223 11.838 1.00 97.88 88 ALA A CA 1
ATOM 659 C C . ALA A 1 88 ? -10.174 -3.032 12.099 1.00 97.88 88 ALA A C 1
ATOM 661 O O . ALA A 1 88 ? -9.870 -2.186 12.935 1.00 97.88 88 ALA A O 1
ATOM 662 N N . LYS A 1 89 ? -11.353 -3.002 11.473 1.00 98.19 89 LYS A N 1
ATOM 663 C CA . LYS A 1 89 ? -12.344 -1.945 11.684 1.00 98.19 89 LYS A CA 1
ATOM 664 C C . LYS A 1 89 ? -12.768 -1.824 13.151 1.00 98.19 89 LYS A C 1
ATOM 666 O O . LYS A 1 89 ? -12.792 -0.719 13.683 1.00 98.19 89 LYS A O 1
ATOM 671 N N . LYS A 1 90 ? -13.050 -2.938 13.836 1.00 97.81 90 LYS A N 1
ATOM 672 C CA . LYS A 1 90 ? -13.449 -2.919 15.260 1.00 97.81 90 LYS A CA 1
ATOM 673 C C . LYS A 1 90 ? -12.359 -2.310 16.143 1.00 97.81 90 LYS A C 1
ATOM 675 O O . LYS A 1 90 ? -12.663 -1.613 17.110 1.00 97.81 90 LYS A O 1
ATOM 680 N N . VAL A 1 91 ? -11.099 -2.606 15.831 1.00 97.81 91 VAL A N 1
ATOM 681 C CA . VAL A 1 91 ? -9.932 -2.102 16.559 1.00 97.81 91 VAL A CA 1
ATOM 682 C C . VAL A 1 91 ? -9.713 -0.621 16.257 1.00 97.81 91 VAL A C 1
ATOM 684 O O . VAL A 1 91 ? -9.621 0.192 17.176 1.00 97.81 91 VAL A O 1
ATOM 687 N N . CYS A 1 92 ? -9.708 -0.247 14.980 1.00 98.06 92 CYS A N 1
ATOM 688 C CA . CYS A 1 92 ? -9.490 1.125 14.544 1.00 98.06 92 CYS A CA 1
ATOM 689 C C . CYS A 1 92 ? -10.598 2.081 15.000 1.00 98.06 92 CYS A C 1
ATOM 691 O O . CYS A 1 92 ? -10.286 3.202 15.391 1.00 98.06 92 CYS A O 1
ATOM 693 N N . ASP A 1 93 ? -11.859 1.644 15.054 1.00 98.12 93 ASP A N 1
ATOM 694 C CA . ASP A 1 93 ? -12.963 2.457 15.579 1.00 98.12 93 ASP A CA 1
ATOM 695 C C . ASP A 1 93 ? -12.773 2.789 17.073 1.00 98.12 93 ASP A C 1
ATOM 697 O O . ASP A 1 93 ? -13.136 3.878 17.520 1.00 98.12 93 ASP A O 1
ATOM 701 N N . LYS A 1 94 ? -12.176 1.881 17.861 1.00 97.38 94 LYS A N 1
ATOM 702 C CA . LYS A 1 94 ? -11.816 2.151 19.267 1.00 97.38 94 LYS A CA 1
ATOM 703 C C . LYS A 1 94 ? -10.652 3.134 19.360 1.00 97.38 94 LYS A C 1
ATOM 705 O O . LYS A 1 94 ? -10.733 4.104 20.105 1.00 97.38 94 LYS A O 1
ATOM 710 N N . ILE A 1 95 ? -9.607 2.918 18.561 1.00 97.12 95 ILE A N 1
ATOM 711 C CA . ILE A 1 95 ? -8.440 3.809 18.491 1.00 97.12 95 ILE A CA 1
ATOM 712 C C . ILE A 1 95 ? -8.861 5.232 18.104 1.00 97.12 95 ILE A C 1
ATOM 714 O O . ILE A 1 95 ? -8.387 6.194 18.703 1.00 97.12 95 ILE A O 1
ATOM 718 N N . ALA A 1 96 ? -9.765 5.372 17.132 1.00 97.50 96 ALA A N 1
ATOM 719 C CA . ALA A 1 96 ? -10.255 6.664 16.669 1.00 97.50 96 ALA A CA 1
ATOM 720 C C . ALA A 1 96 ? -10.958 7.442 17.790 1.00 97.50 96 ALA A C 1
ATOM 722 O O . ALA A 1 96 ? -10.658 8.615 18.009 1.00 97.50 96 ALA A O 1
ATOM 723 N N . LYS A 1 97 ? -11.827 6.768 18.558 1.00 96.94 97 LYS A N 1
ATOM 724 C CA . LYS A 1 97 ? -12.494 7.352 19.734 1.00 96.94 97 LYS A CA 1
ATOM 725 C C . LYS A 1 97 ? -11.491 7.793 20.795 1.00 96.94 97 LYS A C 1
ATOM 727 O O . LYS A 1 97 ? -11.563 8.921 21.267 1.00 96.94 97 LYS A O 1
ATOM 732 N N . ASP A 1 98 ? -10.536 6.930 21.121 1.00 95.88 98 ASP A N 1
ATOM 733 C CA . ASP A 1 98 ? -9.487 7.200 22.105 1.00 95.88 98 ASP A CA 1
ATOM 734 C C . ASP A 1 98 ? -8.600 8.399 21.745 1.00 95.88 98 ASP A C 1
ATOM 736 O O . ASP A 1 98 ? -8.097 9.095 22.626 1.00 95.88 98 ASP A O 1
ATOM 740 N N . LEU A 1 99 ? -8.327 8.583 20.454 1.00 94.44 99 LEU A N 1
ATOM 741 C CA . LEU A 1 99 ? -7.459 9.643 19.944 1.00 94.44 99 LEU A CA 1
ATOM 742 C C . LEU A 1 99 ? -8.228 10.914 19.567 1.00 94.44 99 LEU A C 1
ATOM 744 O O . LEU A 1 99 ? -7.591 11.914 19.245 1.00 94.44 99 LEU A O 1
ATOM 748 N N . GLY A 1 100 ? -9.565 10.881 19.591 1.00 95.38 100 GLY A N 1
ATOM 749 C CA . GLY A 1 100 ? -10.409 11.987 19.139 1.00 95.38 100 GLY A CA 1
ATOM 750 C C . GLY A 1 100 ? -10.259 12.292 17.645 1.00 95.38 100 GLY A C 1
ATOM 751 O O . GLY A 1 100 ? -10.405 13.442 17.242 1.00 95.38 100 GLY A O 1
ATOM 752 N N . CYS A 1 101 ? -9.932 11.288 16.829 1.00 95.25 101 CYS A N 1
ATOM 753 C CA . CYS A 1 101 ? -9.695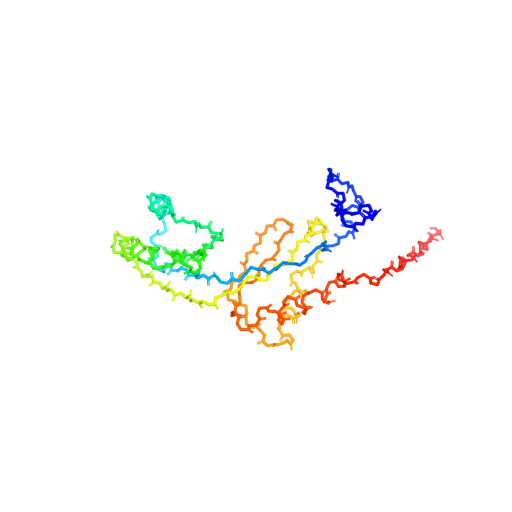 11.439 15.394 1.00 95.25 101 CYS A CA 1
ATOM 754 C C . CYS A 1 101 ? -10.764 10.705 14.567 1.00 95.25 101 CYS A C 1
ATOM 756 O O . CYS A 1 101 ? -11.575 9.942 15.095 1.00 95.25 101 CYS A O 1
ATOM 758 N N . SER A 1 102 ? -10.788 10.939 13.254 1.00 96.94 102 SER A N 1
ATOM 759 C CA . SER A 1 102 ? -11.702 10.227 12.349 1.00 96.94 102 SER A CA 1
ATOM 760 C C . SER A 1 102 ? -10.984 9.081 11.650 1.00 96.94 102 SER A C 1
ATOM 762 O O . SER A 1 102 ? -9.789 9.177 11.380 1.00 96.94 102 SER A O 1
ATOM 764 N N . VAL A 1 103 ? -11.705 8.005 11.332 1.00 98.38 103 VAL A N 1
ATOM 765 C CA . VAL A 1 103 ? -11.172 6.864 10.580 1.00 98.38 103 VAL A CA 1
ATOM 766 C C . VAL A 1 103 ? -12.057 6.552 9.378 1.00 98.38 103 VAL A C 1
ATOM 768 O O . VAL A 1 103 ? -13.283 6.523 9.482 1.00 98.38 103 VAL A O 1
ATOM 771 N N . THR A 1 104 ? -11.437 6.327 8.221 1.00 98.31 104 THR A N 1
ATOM 772 C CA . THR A 1 104 ? -12.111 5.901 6.991 1.00 98.31 104 THR A CA 1
ATOM 773 C C . THR A 1 104 ? -11.545 4.587 6.472 1.00 98.31 104 THR A C 1
ATOM 775 O O . THR A 1 104 ? -10.375 4.273 6.688 1.00 98.31 104 THR A O 1
ATOM 778 N N . TYR A 1 105 ? -12.393 3.831 5.775 1.00 98.25 105 TYR A N 1
ATOM 779 C CA . TYR A 1 105 ? -12.105 2.480 5.305 1.00 98.25 105 TYR A CA 1
ATOM 780 C C . TYR A 1 105 ? -12.416 2.366 3.821 1.00 98.25 105 TYR A C 1
ATOM 782 O O . TYR A 1 105 ? -13.550 2.604 3.405 1.00 98.25 105 TYR A O 1
ATOM 790 N N . GLU A 1 106 ? -11.438 1.939 3.038 1.00 97.75 106 GLU A N 1
ATOM 791 C CA . GLU A 1 106 ? -11.580 1.731 1.601 1.00 97.75 106 GLU A CA 1
ATOM 792 C C . GLU A 1 106 ? -11.241 0.289 1.251 1.00 97.75 106 GLU A C 1
ATOM 794 O O . GLU A 1 106 ? -10.281 -0.293 1.759 1.00 97.75 106 GLU A O 1
ATOM 799 N N . LYS A 1 107 ? -12.078 -0.308 0.405 1.00 97.56 107 LYS A N 1
ATOM 800 C CA . LYS A 1 107 ? -12.029 -1.727 0.048 1.00 97.56 107 LYS A CA 1
ATOM 801 C C . LYS A 1 107 ? -11.697 -1.886 -1.423 1.00 97.56 107 LYS A C 1
ATOM 803 O O . LYS A 1 107 ? -11.850 -0.948 -2.197 1.00 97.56 107 LYS A O 1
ATOM 808 N N . TYR A 1 108 ? -11.354 -3.116 -1.798 1.00 97.44 108 TYR A N 1
ATOM 809 C CA . TYR A 1 108 ? -11.149 -3.499 -3.194 1.00 97.44 108 TYR A CA 1
ATOM 810 C C . TYR A 1 108 ? -10.044 -2.672 -3.846 1.00 97.44 108 TYR A C 1
ATOM 812 O O . TYR A 1 108 ? -10.210 -2.097 -4.920 1.00 97.44 108 TYR A O 1
ATOM 820 N N . LEU A 1 109 ? -8.893 -2.644 -3.182 1.00 98.19 109 LEU A N 1
ATOM 821 C CA . LEU A 1 109 ? -7.697 -1.986 -3.674 1.00 98.19 109 LEU A CA 1
ATOM 822 C C . LEU A 1 109 ? -6.683 -3.020 -4.158 1.00 98.19 109 LEU A C 1
ATOM 824 O O . LEU A 1 109 ? -6.672 -4.182 -3.729 1.00 98.19 109 LEU A O 1
ATOM 828 N N . ALA A 1 110 ? -5.830 -2.575 -5.068 1.00 98.12 110 ALA A N 1
ATOM 829 C CA . ALA A 1 110 ? -4.691 -3.323 -5.557 1.00 98.12 110 ALA A CA 1
ATOM 830 C C . ALA A 1 110 ? -3.441 -2.448 -5.524 1.00 98.12 110 ALA A C 1
ATOM 832 O O . ALA A 1 110 ? -3.504 -1.228 -5.648 1.00 98.12 110 ALA A O 1
ATOM 833 N N . LYS A 1 111 ? -2.294 -3.091 -5.362 1.00 97.88 111 LYS A N 1
ATOM 834 C CA . LYS A 1 111 ? -0.981 -2.468 -5.332 1.00 97.88 111 LYS A CA 1
ATOM 835 C C . LYS A 1 111 ? -0.161 -3.010 -6.487 1.00 97.88 111 LYS A C 1
ATOM 837 O O . LYS A 1 111 ? 0.166 -4.196 -6.511 1.00 97.88 111 LYS A O 1
ATOM 842 N N . VAL A 1 112 ? 0.166 -2.134 -7.429 1.00 98.12 112 VAL A N 1
ATOM 843 C CA . VAL A 1 112 ? 1.117 -2.423 -8.505 1.00 98.12 112 VAL A CA 1
ATOM 844 C C . VAL A 1 112 ? 2.468 -1.838 -8.122 1.00 98.12 112 VAL A C 1
ATOM 846 O O . VAL A 1 112 ? 2.549 -0.682 -7.711 1.00 98.12 112 VAL A O 1
ATOM 849 N N . SER A 1 113 ? 3.527 -2.631 -8.234 1.00 97.75 113 SER A N 1
ATOM 850 C CA . SER A 1 113 ? 4.875 -2.220 -7.857 1.00 97.75 113 SER A CA 1
ATOM 851 C C . SER A 1 113 ? 5.874 -2.504 -8.963 1.00 97.75 113 SER A C 1
ATOM 853 O O . SER A 1 113 ? 5.777 -3.523 -9.642 1.00 97.75 113 SER A O 1
ATOM 855 N N . VAL A 1 114 ? 6.883 -1.650 -9.077 1.00 96.69 114 VAL A N 1
ATOM 856 C CA . VAL A 1 114 ? 8.131 -1.943 -9.789 1.00 96.69 114 VAL A CA 1
ATOM 857 C C . VAL A 1 114 ? 9.244 -2.140 -8.778 1.00 96.69 114 VAL A C 1
ATOM 859 O O . VAL A 1 114 ? 9.260 -1.460 -7.753 1.00 96.69 114 VAL A O 1
ATOM 862 N N . VAL A 1 115 ? 10.147 -3.080 -9.049 1.00 94.38 115 VAL A N 1
ATOM 863 C CA . VAL A 1 115 ? 11.312 -3.370 -8.207 1.00 94.38 115 VAL A CA 1
ATOM 864 C C . VAL A 1 115 ? 12.575 -3.455 -9.056 1.00 94.38 115 VAL A C 1
ATOM 866 O O . VAL A 1 115 ? 12.554 -4.025 -10.147 1.00 94.38 115 VAL A O 1
ATOM 869 N N . GLY A 1 116 ? 13.679 -2.897 -8.569 1.00 89.88 116 GLY A N 1
ATOM 870 C CA . GLY A 1 116 ? 14.971 -2.962 -9.240 1.00 89.88 116 GLY A CA 1
ATOM 871 C C . GLY A 1 116 ? 16.083 -2.289 -8.449 1.00 89.88 116 GLY A C 1
ATOM 872 O O . GLY A 1 116 ? 15.919 -1.182 -7.949 1.00 89.88 116 GLY A O 1
ATOM 873 N N . VAL A 1 117 ? 17.240 -2.944 -8.377 1.00 85.38 117 VAL A N 1
ATOM 874 C CA . VAL A 1 117 ? 18.435 -2.399 -7.711 1.00 85.38 117 VAL A CA 1
ATOM 875 C C . VAL A 1 117 ? 18.928 -1.127 -8.411 1.00 85.38 117 VAL A C 1
ATOM 877 O O . VAL A 1 117 ? 19.302 -0.162 -7.748 1.00 85.38 117 VAL A O 1
ATOM 880 N N . GLY A 1 118 ? 18.827 -1.069 -9.746 1.00 82.00 118 GLY A N 1
ATOM 881 C CA . GLY A 1 118 ? 19.201 0.111 -10.527 1.00 82.00 118 GLY A CA 1
ATOM 882 C C . GLY A 1 118 ? 18.397 1.376 -10.203 1.00 82.00 118 GLY A C 1
ATOM 883 O O . GLY A 1 118 ? 18.822 2.467 -10.574 1.00 82.00 118 GLY A O 1
ATOM 884 N N . MET A 1 119 ? 17.275 1.279 -9.479 1.00 87.31 119 MET A N 1
ATOM 885 C CA . MET A 1 119 ? 16.489 2.444 -9.048 1.00 87.31 119 MET A CA 1
ATOM 886 C C . MET A 1 119 ? 17.259 3.375 -8.097 1.00 87.31 119 MET A C 1
ATOM 888 O O . MET A 1 119 ? 16.943 4.560 -8.042 1.00 87.31 119 MET A O 1
ATOM 892 N N . ARG A 1 120 ? 18.289 2.875 -7.398 1.00 81.62 120 ARG A N 1
ATOM 893 C CA . ARG A 1 120 ? 19.126 3.672 -6.481 1.00 81.62 120 ARG A CA 1
ATOM 894 C C . ARG A 1 120 ? 19.961 4.737 -7.188 1.00 81.62 120 ARG A C 1
ATOM 896 O O . ARG A 1 120 ? 20.182 5.814 -6.647 1.00 81.62 120 ARG A O 1
ATOM 903 N N . VAL A 1 121 ? 20.438 4.422 -8.389 1.00 78.75 121 VAL A N 1
ATOM 904 C CA . VAL A 1 121 ? 21.435 5.226 -9.117 1.00 78.75 121 VAL A CA 1
ATOM 905 C C . VAL A 1 121 ? 20.870 5.884 -10.376 1.00 78.75 121 VAL A C 1
ATOM 907 O O . VAL A 1 121 ? 21.529 6.713 -11.003 1.00 78.75 121 VAL A O 1
ATOM 910 N N . HIS A 1 122 ? 19.640 5.539 -10.757 1.00 79.31 122 HIS A N 1
ATOM 911 C CA . HIS A 1 122 ? 19.006 6.020 -11.976 1.00 79.31 122 HIS A CA 1
ATOM 912 C C . HIS A 1 122 ? 17.701 6.766 -11.692 1.00 79.31 122 HIS A C 1
ATOM 914 O O . HIS A 1 122 ? 16.800 6.280 -11.012 1.00 79.31 122 HIS A O 1
ATOM 920 N N . THR A 1 123 ? 17.563 7.939 -12.304 1.00 85.88 123 THR A N 1
ATOM 921 C CA . THR A 1 123 ? 16.355 8.764 -12.225 1.00 85.88 123 THR A CA 1
ATOM 922 C C . THR A 1 123 ? 15.320 8.365 -13.287 1.00 85.88 123 THR A C 1
ATOM 924 O O . THR A 1 123 ? 15.606 7.626 -14.231 1.00 85.88 123 THR A O 1
ATOM 927 N N . GLY A 1 124 ? 14.080 8.849 -13.139 1.00 87.81 124 GLY A N 1
ATOM 928 C CA . GLY A 1 124 ? 13.018 8.691 -14.148 1.00 87.81 124 GLY A CA 1
ATOM 929 C C . GLY A 1 124 ? 12.168 7.418 -14.037 1.00 87.81 124 GLY A C 1
ATOM 930 O O . GLY A 1 124 ? 11.268 7.216 -14.848 1.00 87.81 124 GLY A O 1
ATOM 931 N N . VAL A 1 125 ? 12.396 6.569 -13.029 1.00 92.31 125 VAL A N 1
ATOM 932 C CA . VAL A 1 125 ? 11.569 5.367 -12.7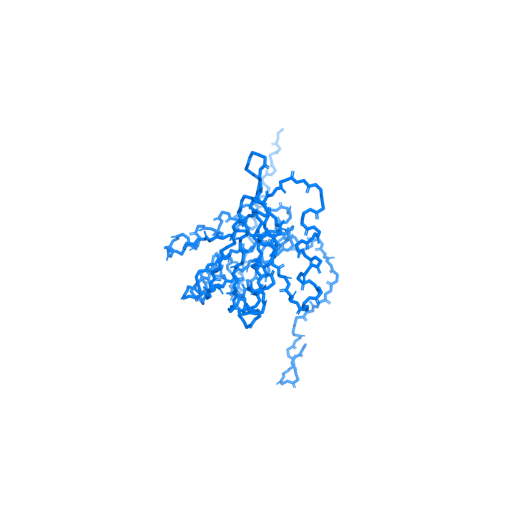93 1.00 92.31 125 VAL A CA 1
ATOM 933 C C . VAL A 1 125 ? 10.141 5.752 -12.407 1.00 92.31 125 VAL A C 1
ATOM 935 O O . VAL A 1 125 ? 9.185 5.255 -12.999 1.00 92.31 125 VAL A O 1
ATOM 938 N N . ALA A 1 126 ? 9.999 6.672 -11.450 1.00 93.12 126 ALA A N 1
ATOM 939 C CA . ALA A 1 126 ? 8.700 7.159 -10.991 1.00 93.12 126 ALA A CA 1
ATOM 940 C C . ALA A 1 126 ? 7.909 7.825 -12.126 1.00 93.12 126 ALA A C 1
ATOM 942 O O . ALA A 1 126 ? 6.764 7.457 -12.369 1.00 93.12 126 ALA A O 1
ATOM 943 N N . GLU A 1 127 ? 8.548 8.738 -12.870 1.00 95.38 127 GLU A N 1
ATOM 944 C CA . GLU A 1 127 ? 7.945 9.412 -14.029 1.00 95.38 127 GLU A CA 1
ATOM 945 C C . GLU A 1 127 ? 7.384 8.397 -15.025 1.00 95.38 127 GLU A C 1
ATOM 947 O O . GLU A 1 127 ? 6.198 8.447 -15.348 1.00 95.38 127 GLU A O 1
ATOM 952 N N . ARG A 1 128 ? 8.192 7.408 -15.421 1.00 95.69 128 ARG A N 1
ATOM 953 C CA . ARG A 1 128 ? 7.774 6.391 -16.385 1.00 95.69 128 ARG A CA 1
ATOM 954 C C . ARG A 1 128 ? 6.593 5.564 -15.888 1.00 95.69 128 ARG A C 1
ATOM 956 O O . ARG A 1 128 ? 5.669 5.295 -16.657 1.00 95.69 128 ARG A O 1
ATOM 963 N N . MET A 1 129 ? 6.619 5.153 -14.620 1.00 96.69 129 MET A N 1
ATOM 964 C CA . MET A 1 129 ? 5.535 4.385 -14.009 1.00 96.69 129 MET A CA 1
ATOM 965 C C . MET A 1 129 ? 4.236 5.197 -13.972 1.00 96.69 129 MET A C 1
ATOM 967 O O . MET A 1 129 ? 3.190 4.708 -14.400 1.00 96.69 129 MET A O 1
ATOM 971 N N . PHE A 1 130 ? 4.294 6.446 -13.510 1.00 97.88 130 PHE A N 1
ATOM 972 C CA . PHE A 1 130 ? 3.112 7.298 -13.390 1.00 97.88 130 PHE A CA 1
ATOM 973 C C . PHE A 1 130 ? 2.558 7.681 -14.762 1.00 97.88 130 PHE A C 1
ATOM 975 O O . PHE A 1 130 ? 1.347 7.633 -14.964 1.00 97.88 130 PHE A O 1
ATOM 982 N N . ALA A 1 131 ? 3.425 7.961 -15.738 1.00 97.69 131 ALA A N 1
ATOM 983 C CA . ALA A 1 131 ? 3.025 8.219 -17.116 1.00 97.69 131 ALA A CA 1
ATOM 984 C C . ALA A 1 131 ? 2.319 7.008 -17.750 1.00 97.69 131 ALA A C 1
ATOM 986 O O . ALA A 1 131 ? 1.328 7.177 -18.462 1.00 97.69 131 ALA A O 1
ATOM 987 N N . ALA A 1 132 ? 2.789 5.783 -17.485 1.00 97.25 132 ALA A N 1
ATOM 988 C CA . ALA A 1 132 ? 2.147 4.564 -17.979 1.00 97.25 132 ALA A CA 1
ATOM 989 C C . ALA A 1 132 ? 0.725 4.389 -17.418 1.00 97.25 132 ALA A C 1
ATOM 991 O O . ALA A 1 132 ? -0.204 4.101 -18.175 1.00 97.25 132 ALA A O 1
ATOM 992 N N . LEU A 1 133 ? 0.535 4.625 -16.116 1.00 98.06 133 LEU A N 1
ATOM 993 C CA . LEU A 1 133 ? -0.782 4.563 -15.472 1.00 98.06 133 LEU A CA 1
ATOM 994 C C . LEU A 1 133 ? -1.709 5.693 -15.951 1.00 98.06 133 LEU A C 1
ATOM 996 O O . LEU A 1 133 ? -2.875 5.449 -16.275 1.00 98.06 133 LEU A O 1
ATOM 1000 N N . ALA A 1 134 ? -1.177 6.910 -16.084 1.00 98.00 134 ALA A N 1
ATOM 1001 C CA . ALA A 1 134 ? -1.921 8.077 -16.550 1.00 98.00 134 ALA A CA 1
ATOM 1002 C C . ALA A 1 134 ? -2.445 7.904 -17.985 1.00 98.00 134 ALA A C 1
ATOM 1004 O O . ALA A 1 134 ? -3.601 8.228 -18.257 1.00 98.00 134 ALA A O 1
ATOM 1005 N N . LYS A 1 135 ? -1.649 7.320 -18.896 1.00 95.44 135 LYS A N 1
ATOM 1006 C CA . LYS A 1 135 ? -2.076 7.016 -20.279 1.00 95.44 135 LYS A CA 1
ATOM 1007 C C . LYS A 1 135 ? -3.317 6.123 -20.341 1.00 95.44 135 LYS A C 1
ATOM 1009 O O . LYS A 1 135 ? -4.111 6.247 -21.269 1.00 95.44 135 LYS A O 1
ATOM 1014 N N . ALA A 1 136 ? -3.506 5.258 -19.349 1.00 95.19 136 ALA A N 1
ATOM 1015 C CA . ALA A 1 136 ? -4.674 4.388 -19.237 1.00 95.19 136 ALA A CA 1
ATOM 1016 C C . ALA A 1 136 ? -5.792 4.955 -18.348 1.00 95.19 136 ALA A C 1
ATOM 1018 O O . ALA A 1 136 ? -6.770 4.253 -18.083 1.00 95.19 136 ALA A O 1
ATOM 1019 N N . LYS A 1 137 ? -5.666 6.216 -17.907 1.00 97.56 137 LYS A N 1
ATOM 1020 C CA . LYS A 1 137 ? -6.599 6.900 -16.998 1.00 97.56 137 LYS A CA 1
ATOM 1021 C C . LYS A 1 137 ? -6.798 6.152 -15.674 1.00 97.56 137 LYS A C 1
ATOM 1023 O O . LYS A 1 137 ? -7.893 6.152 -15.117 1.00 97.56 137 LYS A O 1
ATOM 1028 N N . ILE A 1 138 ? -5.745 5.500 -15.179 1.00 98.31 138 ILE A N 1
ATOM 1029 C CA . ILE A 1 138 ? -5.761 4.807 -13.888 1.00 98.31 138 ILE A CA 1
ATOM 1030 C C . ILE A 1 138 ? -5.335 5.807 -12.816 1.00 98.31 138 ILE A C 1
ATOM 1032 O O . ILE A 1 138 ? -4.211 6.309 -12.842 1.00 98.31 138 ILE A O 1
ATOM 1036 N N . ASN A 1 139 ? -6.237 6.103 -11.882 1.00 98.06 139 ASN A N 1
ATOM 1037 C CA . ASN A 1 139 ? -5.947 7.021 -10.788 1.00 98.06 139 ASN A CA 1
ATOM 1038 C C . ASN A 1 139 ? -5.055 6.358 -9.727 1.00 98.06 139 ASN A C 1
ATOM 1040 O O . ASN A 1 139 ? -5.330 5.236 -9.295 1.00 98.06 139 ASN A O 1
ATOM 1044 N N . ILE A 1 140 ? -4.027 7.074 -9.270 1.00 98.12 140 ILE A N 1
ATOM 1045 C CA . ILE A 1 140 ? -3.140 6.636 -8.187 1.00 98.12 140 ILE A CA 1
ATOM 1046 C C . ILE A 1 140 ? -3.680 7.193 -6.868 1.00 98.12 140 ILE A C 1
ATOM 1048 O O . ILE A 1 140 ? -3.824 8.401 -6.713 1.00 98.12 140 ILE A O 1
ATOM 1052 N N . GLN A 1 141 ? -3.972 6.313 -5.912 1.00 96.19 141 GLN A N 1
ATOM 1053 C CA . GLN A 1 141 ? -4.569 6.688 -4.625 1.00 96.19 141 GLN A CA 1
ATOM 1054 C C . GLN A 1 141 ? -3.531 6.914 -3.524 1.00 96.19 141 GLN A C 1
ATOM 1056 O O . GLN A 1 141 ? -3.718 7.774 -2.668 1.00 96.19 141 GLN A O 1
ATOM 1061 N N . ASN A 1 142 ? -2.449 6.135 -3.534 1.00 95.38 142 ASN A N 1
ATOM 1062 C CA . ASN A 1 142 ? -1.263 6.346 -2.709 1.00 95.38 142 ASN A CA 1
ATOM 1063 C C . ASN A 1 142 ? -0.021 5.896 -3.468 1.00 95.38 142 ASN A C 1
ATOM 1065 O O . ASN A 1 142 ? -0.087 5.003 -4.316 1.00 95.38 142 ASN A O 1
ATOM 1069 N N . ILE A 1 143 ? 1.110 6.486 -3.099 1.00 97.31 143 ILE A N 1
ATOM 1070 C CA . ILE A 1 143 ? 2.434 6.066 -3.541 1.00 97.31 143 ILE A CA 1
ATOM 1071 C C . ILE A 1 143 ? 3.214 5.653 -2.296 1.00 97.31 143 ILE A C 1
ATOM 1073 O O . ILE A 1 143 ? 3.263 6.412 -1.329 1.00 97.31 143 ILE A O 1
ATOM 1077 N N . THR A 1 144 ? 3.822 4.470 -2.326 1.00 95.88 144 THR A N 1
ATOM 1078 C CA . THR A 1 144 ? 4.811 4.044 -1.327 1.00 95.88 144 THR A CA 1
ATOM 1079 C C . THR A 1 144 ? 6.102 3.662 -2.020 1.00 95.88 144 THR A C 1
ATOM 1081 O O . THR A 1 144 ? 6.091 3.126 -3.129 1.00 95.88 144 THR A O 1
ATOM 1084 N N . THR A 1 145 ? 7.235 3.977 -1.400 1.00 94.75 145 THR A N 1
ATOM 1085 C CA . THR A 1 145 ? 8.547 3.757 -2.008 1.00 94.75 145 THR A CA 1
ATOM 1086 C C . THR A 1 145 ? 9.538 3.218 -0.988 1.00 94.75 145 THR A C 1
ATOM 1088 O O . THR A 1 145 ? 9.485 3.566 0.188 1.00 94.75 145 THR A O 1
ATOM 1091 N N . SER A 1 146 ? 10.455 2.382 -1.459 1.00 92.19 146 SER A N 1
ATOM 1092 C CA . SER A 1 146 ? 11.738 2.096 -0.820 1.00 92.19 146 SER A CA 1
ATOM 1093 C C . SER A 1 146 ? 12.861 2.499 -1.778 1.00 92.19 146 SER A C 1
ATOM 1095 O O . SER A 1 146 ? 12.597 3.023 -2.861 1.00 92.19 146 SER A O 1
ATOM 1097 N N . GLU A 1 147 ? 14.111 2.226 -1.415 1.00 88.88 147 GLU A N 1
ATOM 1098 C CA . GLU A 1 147 ? 15.272 2.488 -2.276 1.00 88.88 147 GLU A CA 1
ATOM 1099 C C . GLU A 1 147 ? 15.219 1.762 -3.630 1.00 88.88 147 GLU A C 1
ATOM 1101 O O . GLU A 1 147 ? 15.790 2.230 -4.610 1.00 88.88 147 GLU A O 1
ATOM 1106 N N . ILE A 1 148 ? 14.544 0.610 -3.686 1.00 92.12 148 ILE A N 1
ATOM 1107 C CA . ILE A 1 148 ? 14.527 -0.275 -4.860 1.00 92.12 148 ILE A CA 1
ATOM 1108 C C . ILE A 1 148 ? 13.115 -0.628 -5.320 1.00 92.12 148 ILE A C 1
ATOM 1110 O O . ILE A 1 148 ? 12.950 -1.557 -6.108 1.00 92.12 148 ILE A O 1
ATOM 1114 N N . LYS A 1 149 ? 12.083 0.034 -4.789 1.00 94.69 149 LYS A N 1
ATOM 1115 C CA . LYS A 1 149 ? 10.685 -0.292 -5.082 1.00 94.69 149 LYS A CA 1
ATOM 1116 C C . LYS A 1 149 ? 9.828 0.960 -5.092 1.00 94.69 149 LYS A C 1
ATOM 1118 O O . LYS A 1 149 ? 9.866 1.719 -4.136 1.00 94.69 149 LYS A O 1
ATOM 1123 N N . ILE A 1 150 ? 8.986 1.114 -6.108 1.00 96.38 150 ILE A N 1
ATOM 1124 C CA . ILE A 1 150 ? 7.877 2.078 -6.105 1.00 96.38 150 ILE A CA 1
ATOM 1125 C C . ILE A 1 150 ? 6.586 1.282 -6.216 1.00 96.38 150 ILE A C 1
ATOM 1127 O O . ILE A 1 150 ? 6.488 0.373 -7.040 1.00 96.38 150 ILE A O 1
ATOM 1131 N N . SER A 1 151 ? 5.603 1.615 -5.391 1.00 97.56 151 SER A N 1
ATOM 1132 C CA . SER A 1 151 ? 4.279 1.006 -5.388 1.00 97.56 151 SER A CA 1
ATOM 1133 C C . SER A 1 151 ? 3.205 2.070 -5.535 1.00 97.56 151 SER A C 1
ATOM 1135 O O . SER A 1 151 ? 3.252 3.105 -4.873 1.00 97.56 151 SER A O 1
ATOM 1137 N N . CYS A 1 152 ? 2.211 1.784 -6.366 1.00 98.25 152 CYS A N 1
ATOM 1138 C CA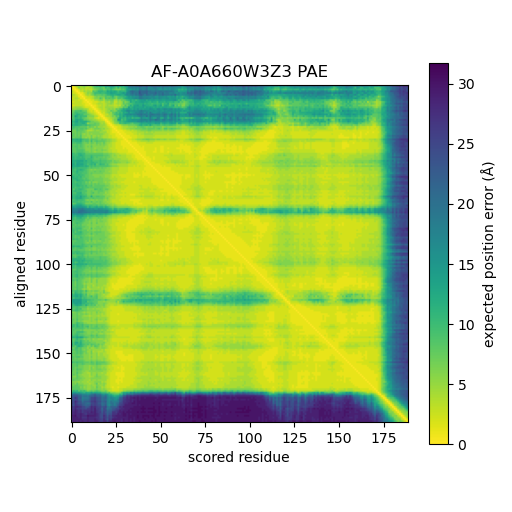 . CYS A 1 152 ? 1.016 2.596 -6.524 1.00 98.25 152 CYS A CA 1
ATOM 1139 C C . CYS A 1 152 ? -0.196 1.793 -6.065 1.00 98.25 152 CYS A C 1
ATOM 1141 O O . CYS A 1 152 ? -0.461 0.703 -6.581 1.00 98.25 152 CYS A O 1
ATOM 1143 N N . LEU A 1 153 ? -0.936 2.351 -5.111 1.00 98.31 153 LEU A N 1
ATOM 1144 C CA . LEU A 1 153 ? -2.240 1.844 -4.710 1.00 98.31 153 LEU A CA 1
ATOM 1145 C C . LEU A 1 153 ? -3.293 2.365 -5.693 1.00 98.31 153 LEU A C 1
ATOM 1147 O O . LEU A 1 153 ? -3.371 3.569 -5.941 1.00 98.31 153 LEU A O 1
ATOM 1151 N N . ILE A 1 154 ? -4.078 1.459 -6.259 1.00 98.44 154 ILE A N 1
ATOM 1152 C CA . ILE A 1 154 ? -5.067 1.713 -7.309 1.00 98.44 154 ILE A CA 1
ATOM 1153 C C . ILE A 1 154 ? -6.358 0.939 -7.018 1.00 98.44 154 ILE A C 1
ATOM 1155 O O . ILE A 1 154 ? -6.407 0.076 -6.138 1.00 98.44 154 ILE A O 1
ATOM 1159 N N . ASP A 1 155 ? -7.410 1.234 -7.778 1.00 98.12 155 ASP A N 1
ATOM 1160 C CA . ASP A 1 155 ? -8.649 0.455 -7.744 1.00 98.12 155 ASP A CA 1
ATOM 1161 C C . ASP A 1 155 ? -8.391 -0.979 -8.251 1.00 98.12 155 ASP A C 1
ATOM 1163 O O . ASP A 1 155 ? -7.703 -1.184 -9.254 1.00 98.12 155 ASP A O 1
ATOM 1167 N N . CYS A 1 156 ? -8.933 -1.988 -7.564 1.00 96.88 156 CYS A N 1
ATOM 1168 C CA . CYS A 1 156 ? -8.737 -3.394 -7.924 1.00 96.88 156 CYS A CA 1
ATOM 1169 C C . CYS A 1 156 ? -9.269 -3.728 -9.327 1.00 96.88 156 CYS A C 1
ATOM 1171 O O . CYS A 1 156 ? -8.729 -4.619 -9.983 1.00 96.88 156 CYS A O 1
ATOM 1173 N N . LYS A 1 157 ? -10.258 -2.984 -9.843 1.00 97.19 157 LYS A N 1
ATOM 1174 C CA . LYS A 1 157 ? -10.746 -3.168 -11.223 1.00 97.19 157 LYS A CA 1
ATOM 1175 C C . LYS A 1 157 ? -9.661 -2.926 -12.278 1.00 97.19 157 LYS A C 1
ATOM 1177 O O . LYS A 1 157 ? -9.726 -3.479 -13.372 1.00 97.19 157 LYS A O 1
ATOM 1182 N N . ASP A 1 158 ? -8.653 -2.123 -11.941 1.00 97.75 158 ASP A N 1
ATOM 1183 C CA . ASP A 1 158 ? -7.561 -1.740 -12.831 1.00 97.75 158 ASP A CA 1
ATOM 1184 C C . ASP A 1 158 ? -6.311 -2.614 -12.662 1.00 97.75 158 ASP A C 1
ATOM 1186 O O . ASP A 1 158 ? -5.360 -2.467 -13.425 1.00 97.75 158 ASP A O 1
ATOM 1190 N N . ALA A 1 159 ? -6.313 -3.549 -11.708 1.00 97.06 159 ALA A N 1
ATOM 1191 C CA . ALA A 1 159 ? -5.145 -4.301 -11.253 1.00 97.06 159 ALA A CA 1
ATOM 1192 C C . ALA A 1 159 ? -4.337 -4.967 -12.382 1.00 97.06 159 ALA A C 1
ATOM 1194 O O . ALA A 1 159 ? -3.160 -4.661 -12.587 1.00 97.06 159 ALA A O 1
ATOM 1195 N N . THR A 1 160 ? -4.969 -5.860 -13.148 1.00 96.88 160 THR A N 1
ATOM 1196 C CA . THR A 1 160 ? -4.295 -6.603 -14.226 1.00 96.88 160 THR A CA 1
ATOM 1197 C C . THR A 1 160 ? -3.871 -5.680 -15.365 1.00 96.88 160 THR A C 1
ATOM 1199 O O . THR A 1 160 ? -2.785 -5.829 -15.923 1.00 96.88 160 THR A O 1
ATOM 1202 N N . ARG A 1 161 ? -4.703 -4.683 -15.689 1.00 97.50 161 ARG A N 1
ATOM 1203 C CA . ARG A 1 161 ? -4.402 -3.695 -16.729 1.00 97.50 161 ARG A CA 1
ATOM 1204 C C . ARG A 1 161 ? -3.184 -2.853 -16.35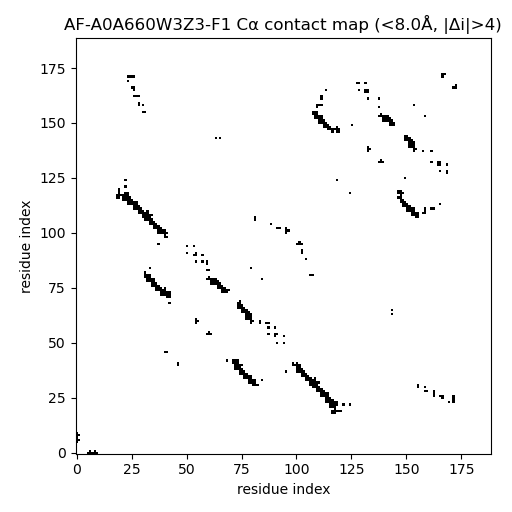0 1.00 97.50 161 ARG A C 1
ATOM 1206 O O . ARG A 1 161 ? -2.283 -2.695 -17.167 1.00 97.50 161 ARG A O 1
ATOM 1213 N N . ALA A 1 162 ? -3.132 -2.367 -15.112 1.00 97.69 162 ALA A N 1
ATOM 1214 C CA . ALA A 1 162 ? -2.012 -1.607 -14.574 1.00 97.69 162 ALA A CA 1
ATOM 1215 C C . ALA A 1 162 ? -0.713 -2.417 -14.593 1.00 97.69 162 ALA A C 1
ATOM 1217 O O . ALA A 1 162 ? 0.306 -1.907 -15.051 1.00 97.69 162 ALA A O 1
ATOM 1218 N N . LEU A 1 163 ? -0.752 -3.680 -14.151 1.00 97.56 163 LEU A N 1
ATOM 1219 C CA . LEU A 1 163 ? 0.421 -4.554 -14.165 1.00 97.56 163 LEU A CA 1
ATOM 1220 C C . LEU A 1 163 ? 0.993 -4.708 -15.578 1.00 97.56 163 LEU A C 1
ATOM 1222 O O . LEU A 1 163 ? 2.194 -4.528 -15.759 1.00 97.56 163 LEU A O 1
ATOM 1226 N N . ASN A 1 164 ? 0.146 -4.995 -16.569 1.00 96.56 164 ASN A N 1
ATOM 1227 C CA . ASN A 1 164 ? 0.586 -5.175 -17.955 1.00 96.56 164 ASN A CA 1
ATOM 1228 C C . ASN A 1 164 ? 1.195 -3.889 -18.529 1.00 96.56 164 ASN A C 1
ATOM 1230 O O . ASN A 1 164 ? 2.277 -3.922 -19.105 1.00 96.56 164 ASN A O 1
ATOM 1234 N N . LEU A 1 165 ? 0.554 -2.739 -18.304 1.00 96.31 165 LEU A N 1
ATOM 1235 C CA . LEU A 1 165 ? 1.059 -1.442 -18.768 1.00 96.31 165 LEU A CA 1
ATOM 1236 C C . LEU A 1 165 ? 2.412 -1.091 -18.153 1.00 96.31 165 LEU A C 1
ATOM 1238 O O . LEU A 1 165 ? 3.305 -0.605 -18.844 1.00 96.31 165 LEU A O 1
ATOM 1242 N N . VAL A 1 166 ? 2.565 -1.334 -16.852 1.00 95.94 166 VAL A N 1
ATOM 1243 C CA . VAL A 1 166 ? 3.827 -1.119 -16.143 1.00 95.94 166 VAL A CA 1
ATOM 1244 C C . VAL A 1 166 ? 4.890 -2.084 -16.667 1.00 95.94 166 VAL A C 1
ATOM 1246 O O . VAL A 1 166 ? 6.001 -1.663 -16.979 1.00 95.94 166 VAL A O 1
ATOM 1249 N N . HIS A 1 167 ? 4.550 -3.359 -16.837 1.00 95.56 167 HIS A N 1
ATOM 1250 C CA . HIS A 1 167 ? 5.452 -4.362 -17.390 1.00 95.56 167 HIS A CA 1
ATOM 1251 C C . HIS A 1 167 ? 5.968 -3.975 -18.788 1.00 95.56 167 HIS A C 1
ATOM 1253 O O . HIS A 1 167 ? 7.172 -4.057 -19.049 1.00 95.56 167 HIS A O 1
ATOM 1259 N N . ASP A 1 168 ? 5.081 -3.489 -19.657 1.00 94.88 168 ASP A N 1
ATOM 1260 C CA . ASP A 1 168 ? 5.422 -3.043 -21.007 1.00 94.88 168 ASP A CA 1
ATOM 1261 C C . ASP A 1 168 ? 6.249 -1.752 -20.995 1.00 94.88 168 ASP A C 1
ATOM 1263 O O . ASP A 1 168 ? 7.246 -1.652 -21.711 1.00 94.88 168 ASP A O 1
ATOM 1267 N N . ALA A 1 169 ? 5.906 -0.789 -20.133 1.00 94.06 169 ALA A N 1
ATOM 1268 C CA . ALA A 1 169 ? 6.652 0.461 -19.987 1.00 94.06 169 ALA A CA 1
ATOM 1269 C C . ALA A 1 169 ? 8.115 0.234 -19.568 1.00 94.06 169 ALA A C 1
ATOM 1271 O O . ALA A 1 169 ? 9.001 1.008 -19.940 1.00 94.06 169 ALA A O 1
ATOM 1272 N N . PHE A 1 170 ? 8.386 -0.831 -18.811 1.00 92.94 170 PHE A N 1
ATOM 1273 C CA . PHE A 1 170 ? 9.734 -1.214 -18.390 1.00 92.94 170 PHE A CA 1
ATOM 1274 C C . PHE A 1 170 ? 10.377 -2.309 -19.256 1.00 92.94 170 PHE A C 1
ATOM 1276 O O . PHE A 1 170 ? 11.478 -2.751 -18.936 1.00 92.94 170 PHE A O 1
ATOM 1283 N N . GLU A 1 171 ? 9.753 -2.699 -20.375 1.00 91.88 171 GLU A N 1
ATOM 1284 C CA . GLU A 1 171 ? 10.286 -3.676 -21.341 1.00 91.88 171 GLU A CA 1
ATOM 1285 C C . GLU A 1 171 ? 10.639 -5.045 -20.713 1.00 91.88 171 GLU A C 1
ATOM 1287 O O . GLU A 1 171 ? 11.532 -5.755 -21.186 1.00 91.88 171 GLU A O 1
ATOM 1292 N N . LEU A 1 172 ? 9.935 -5.451 -19.650 1.00 88.31 172 LEU A N 1
ATOM 1293 C CA . LEU A 1 172 ? 10.300 -6.622 -18.836 1.00 88.31 172 LEU A CA 1
ATOM 1294 C C . LEU A 1 172 ? 10.075 -7.972 -19.551 1.00 88.31 172 LEU A C 1
ATOM 1296 O O . LEU A 1 172 ? 10.624 -8.995 -19.146 1.00 88.31 172 LEU A O 1
ATOM 1300 N N . GLY A 1 173 ? 9.344 -7.971 -20.672 1.00 77.38 173 GLY A N 1
ATOM 1301 C CA . GLY A 1 173 ? 8.997 -9.152 -21.476 1.00 77.38 173 GLY A CA 1
ATOM 1302 C C . GLY A 1 173 ? 10.107 -9.714 -22.374 1.00 77.38 173 GLY A C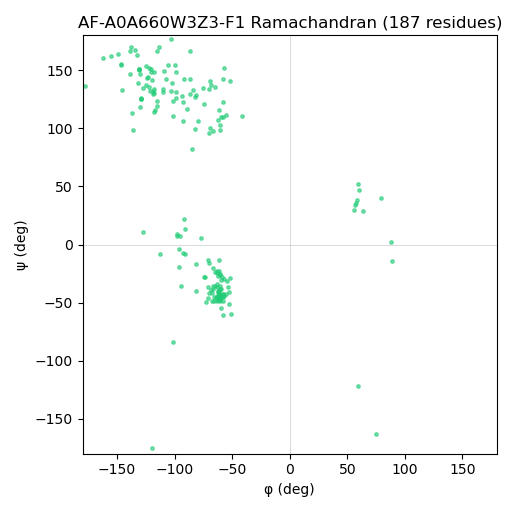 1
ATOM 1303 O O . GLY A 1 173 ? 9.858 -10.638 -23.144 1.00 77.38 173 GLY A O 1
ATOM 1304 N N . GLY A 1 174 ? 11.333 -9.185 -22.304 1.00 65.25 174 GLY A N 1
ATOM 1305 C CA . GLY A 1 174 ? 12.505 -9.887 -22.836 1.00 65.25 174 GLY A CA 1
ATOM 1306 C C . GLY A 1 174 ? 12.725 -9.827 -24.352 1.00 65.25 174 GLY A C 1
ATOM 1307 O O . GLY A 1 174 ? 13.221 -10.795 -24.932 1.00 65.25 174 GLY A O 1
ATOM 1308 N N . LYS A 1 175 ? 12.499 -8.685 -25.014 1.00 42.91 175 LYS A N 1
ATOM 1309 C CA . LYS A 1 175 ? 13.262 -8.407 -26.245 1.00 42.91 175 LYS A CA 1
ATOM 1310 C C . LYS A 1 175 ? 14.637 -7.889 -25.827 1.00 42.91 175 LYS A C 1
ATOM 1312 O O . LYS A 1 175 ? 14.748 -6.778 -25.325 1.00 42.91 175 LYS A O 1
ATOM 1317 N N . LYS A 1 176 ? 15.678 -8.721 -25.982 1.00 40.59 176 LYS A N 1
ATOM 1318 C CA . LYS A 1 176 ? 17.083 -8.377 -25.688 1.00 40.59 176 LYS A CA 1
ATOM 1319 C C . LYS A 1 176 ? 17.394 -6.954 -26.170 1.00 40.59 176 LYS A C 1
ATOM 1321 O O . LYS A 1 176 ? 17.479 -6.719 -27.374 1.00 40.59 176 LYS A O 1
ATOM 1326 N N . ARG A 1 177 ? 17.614 -6.023 -25.239 1.00 44.97 177 ARG A N 1
ATOM 1327 C CA . ARG A 1 177 ? 18.208 -4.719 -25.544 1.00 44.97 177 ARG A CA 1
ATOM 1328 C C . ARG A 1 177 ? 19.593 -4.961 -26.142 1.00 44.97 177 ARG A C 1
ATOM 1330 O O . ARG A 1 177 ? 20.507 -5.392 -25.442 1.00 44.97 177 ARG A O 1
ATOM 1337 N N . GLN A 1 178 ? 19.756 -4.695 -27.437 1.00 34.41 178 GLN A N 1
ATOM 1338 C CA . GLN A 1 178 ? 21.083 -4.482 -28.005 1.00 34.41 178 GLN A CA 1
ATOM 1339 C C . GLN A 1 178 ? 21.673 -3.266 -27.292 1.00 34.41 178 GLN A C 1
ATOM 1341 O O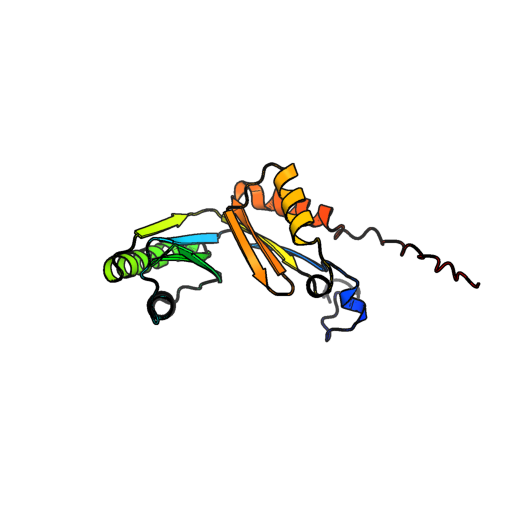 . GLN A 1 178 ? 21.124 -2.166 -27.366 1.00 34.41 178 GLN A O 1
ATOM 1346 N N . ALA A 1 179 ? 22.762 -3.470 -26.554 1.00 39.91 179 ALA A N 1
ATOM 1347 C CA . ALA A 1 179 ? 23.516 -2.378 -25.967 1.00 39.91 179 ALA A CA 1
ATOM 1348 C C . ALA A 1 179 ? 23.924 -1.416 -27.095 1.00 39.91 179 ALA A C 1
ATOM 1350 O O . ALA A 1 179 ? 24.735 -1.768 -27.954 1.00 39.91 179 ALA A O 1
ATOM 1351 N N . LYS A 1 180 ? 23.348 -0.206 -27.118 1.00 36.34 180 LYS A N 1
ATOM 1352 C CA . LYS A 1 180 ? 23.855 0.879 -27.962 1.00 36.34 180 LYS A CA 1
ATOM 1353 C C . LYS A 1 180 ? 25.307 1.111 -27.547 1.00 36.34 180 LYS A C 1
ATOM 1355 O O . LYS A 1 180 ? 25.568 1.578 -26.442 1.00 36.34 180 LYS A O 1
ATOM 1360 N N . LYS A 1 181 ? 26.252 0.753 -28.422 1.00 36.38 181 LYS A N 1
ATOM 1361 C CA . LYS A 1 181 ? 27.658 1.149 -28.303 1.00 36.38 181 LYS A CA 1
ATOM 1362 C C . LYS A 1 181 ? 27.704 2.674 -28.358 1.00 36.38 181 LYS A C 1
ATOM 1364 O O . LYS A 1 181 ? 27.640 3.256 -29.437 1.00 36.38 181 LYS A O 1
ATOM 1369 N N . THR A 1 182 ? 27.790 3.332 -27.208 1.00 37.84 182 THR A N 1
ATOM 1370 C CA . THR A 1 182 ? 28.092 4.761 -27.156 1.00 37.84 182 THR A CA 1
ATOM 1371 C C . THR A 1 182 ? 29.543 4.926 -27.600 1.00 37.84 182 THR A C 1
ATOM 1373 O O . THR A 1 182 ? 30.474 4.644 -26.848 1.00 37.84 182 THR A O 1
ATOM 1376 N N . ALA A 1 183 ? 29.744 5.308 -28.862 1.00 37.44 183 ALA A N 1
ATOM 1377 C CA . ALA A 1 183 ? 31.055 5.640 -29.395 1.00 37.44 183 ALA A CA 1
ATOM 1378 C C . ALA A 1 183 ? 31.607 6.854 -28.632 1.00 37.44 183 ALA A C 1
ATOM 1380 O O . ALA A 1 183 ? 31.142 7.982 -28.801 1.00 37.44 183 ALA A O 1
ATOM 1381 N N . LYS A 1 184 ? 32.597 6.615 -27.770 1.00 38.66 184 LYS A N 1
ATOM 1382 C CA . LYS A 1 184 ? 33.390 7.655 -27.115 1.00 38.66 184 LYS A CA 1
ATOM 1383 C C . LYS A 1 184 ? 34.207 8.352 -28.213 1.00 38.66 184 LYS A C 1
ATOM 1385 O O . LYS A 1 184 ? 35.232 7.837 -28.649 1.00 38.66 184 LYS A O 1
ATOM 1390 N N . LYS A 1 185 ? 33.731 9.495 -28.720 1.00 39.19 185 LYS A N 1
ATOM 1391 C CA . LYS A 1 185 ? 34.541 10.391 -29.559 1.00 39.19 185 LYS A CA 1
ATOM 1392 C C . LYS A 1 185 ? 35.595 11.038 -28.664 1.00 39.19 185 LYS A C 1
ATOM 1394 O O . LYS A 1 185 ? 35.330 12.030 -27.993 1.00 39.19 185 LYS A O 1
ATOM 1399 N N . THR A 1 186 ? 36.787 10.458 -28.655 1.00 39.06 186 THR A N 1
ATOM 1400 C CA . THR A 1 186 ? 38.006 11.085 -28.151 1.00 39.06 186 THR A CA 1
ATOM 1401 C C . THR A 1 186 ? 38.270 12.341 -28.985 1.00 39.06 186 THR A C 1
ATOM 1403 O O . THR A 1 186 ? 38.706 12.248 -30.130 1.00 39.06 186 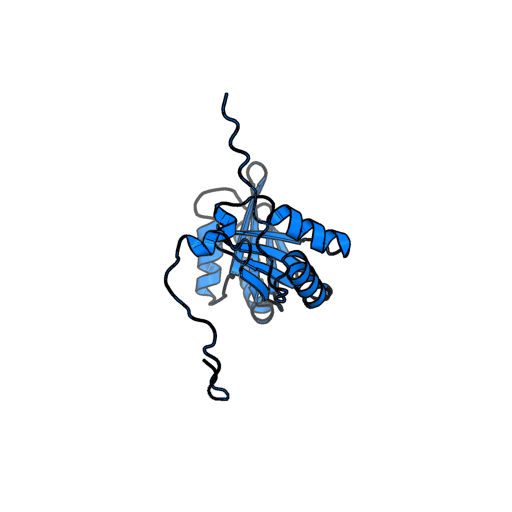THR A O 1
ATOM 1406 N N . ARG A 1 187 ? 37.971 13.529 -28.451 1.00 40.88 187 ARG A N 1
ATOM 1407 C CA . ARG A 1 187 ? 38.505 14.783 -28.995 1.00 40.88 187 ARG A CA 1
ATOM 1408 C C . ARG A 1 187 ? 39.907 14.962 -28.418 1.00 40.88 187 ARG A C 1
ATOM 1410 O O . ARG A 1 187 ? 40.052 15.378 -27.278 1.00 40.88 187 ARG A O 1
ATOM 1417 N N . LYS A 1 188 ? 40.922 14.609 -29.211 1.00 39.78 188 LYS A N 1
ATOM 1418 C CA . LYS A 1 188 ? 42.247 15.230 -29.118 1.00 39.78 188 LYS A CA 1
ATOM 1419 C C . LYS A 1 188 ? 42.138 16.629 -29.724 1.00 39.78 188 LYS A C 1
ATOM 1421 O O . LYS A 1 188 ? 41.776 16.733 -30.896 1.00 39.78 188 LYS A O 1
ATOM 1426 N N . LYS A 1 189 ? 42.450 17.651 -28.940 1.00 38.19 189 LYS A N 1
ATOM 1427 C CA . LYS A 1 189 ? 43.295 18.787 -29.312 1.00 38.19 189 LYS A CA 1
ATOM 1428 C C . LYS A 1 189 ? 43.861 19.359 -28.025 1.00 38.19 189 LYS A C 1
ATOM 1430 O O . LYS A 1 189 ? 43.065 19.470 -27.070 1.00 38.19 189 LYS A O 1
#

pLDDT: mean 89.05, std 16.01, range [34.41, 98.62]

Secondary structure (DSSP, 8-state):
--TT------------GGGGG-S--EEEEEEEEEEEEEEEEE-STTHHHHHHHHHHHTTPPP--EEEEEETTEEEEEEEEEGGGHHHHHHHHHHHHHHHT-EEEEEEEEEEEEEE-GGGGT---HHHHHHHHHHHTTPPP-EEEEETTEEEEEEEGGGHHHHHHHHHHHTTTT----------------

Nearest PDB structures (foldseek):
  3ab4-assembly1_C  TM=9.360E-01  e=1.833E-17  Corynebacterium glutamicum
  3ab4-assembly3_K  TM=9.414E-01  e=1.787E-16  Corynebacterium glutamicum
  3ab4-assembly4_M  TM=9.385E-01  e=3.110E-16  Corynebacterium glutamicum
  3ab4-assembly3_I  TM=9.150E-01  e=1.853E-15  Corynebacterium glutamicum
  2zho-assembly2_D  TM=9.179E-01  e=1.807E-14  Thermus thermophilus

Solvent-accessible surface area (backbone atoms only — not comparable to full-atom values): 11006 Å² total; per-residue (Å²): 96,56,97,90,49,91,60,81,62,79,84,90,73,81,89,53,82,75,50,47,77,40,51,60,76,47,67,47,76,49,70,55,25,24,41,43,36,35,38,61,31,65,67,53,91,62,47,68,55,54,54,54,52,55,38,52,75,66,74,52,67,75,70,54,79,47,76,50,79,56,92,77,21,22,35,46,30,36,29,30,52,42,88,50,44,73,61,49,46,62,52,49,58,51,50,22,62,77,58,71,29,48,74,48,80,48,71,58,22,14,35,38,29,43,34,16,68,8,41,68,83,44,83,64,61,66,61,53,50,52,50,41,35,50,76,71,72,50,65,74,77,46,79,51,73,59,74,39,33,45,33,37,33,29,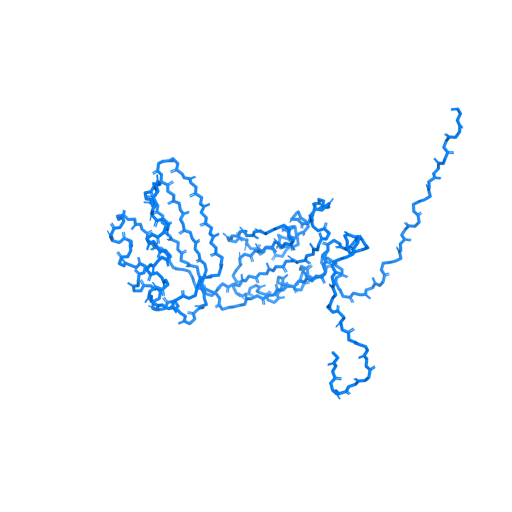52,40,93,44,40,71,62,49,43,52,41,45,33,57,74,63,55,69,85,66,75,81,78,76,79,78,78,78,78,79,79,79,79,86,128

Mean predicted aligned error: 7.59 Å

Foldseek 3Di:
DDPVDDDPPDDDDDDDPVQLVQQFQDKDKDWQKKKKKKWQFQPDPCLVVVLVVLCVVLVFDWDDWDWDDDVRGIMIMTMGGNVCVVVSVVSVVVSCVVRVIDMDMGTQKMKMKTFGPNLQPDPDLVVLLVVLCVVVVWDFPDWDDDSGMIMTITHNVCGVVSRVSSCVSSVNVDPDPPPDPPPPPPDDD